Protein AF-A0A150UV27-F1 (afdb_monomer_lite)

Radius of gyration: 18.68 Å; chains: 1; bounding box: 41×45×50 Å

Foldseek 3Di:
DDDPPPLPDFQDDCPVVLVVLLVVLLVCLVVVNNVVSLVSLVVVLVVSLVRSVLVSNLSSLLSNLVSCVVSLNLVSSLVSLLVQLPDPSRDLVSNLSNLVSLVVCLVVNPDPVSSLSSLVSSLVSCPPPLSCLVSNLVSLLVVLVVCVVVVNLVVSLVSLVVDPLVPRPPDDPVVSVVSVVVSVVSCVVVVND

Secondary structure (DSSP, 8-state):
----------SS--HHHHHHHHHHHHHHHHTT-HHHHHHHHHHHHHHHHHTT-HHHHHHHHHHHHHHHHHTT-HHHHHHHHHHHHHSTT--HHHHHHHHHHHHHHTTS-SSHHHHHHHHHHHHHHHTT-GGGHHHHHHHHHHHHHHHHHTT-HHHHHHHHHT--GGG-SSS-HHHHHHHHHHHHHHHHHHT--

pLDDT: mean 89.1, std 10.4, range [34.5, 95.44]

Structure (mmCIF, N/CA/C/O backbone):
data_AF-A0A150UV27-F1
#
_entry.id   AF-A0A150UV27-F1
#
loop_
_atom_site.group_PDB
_atom_site.id
_atom_site.type_symbol
_atom_site.label_atom_id
_atom_site.label_alt_id
_atom_site.label_comp_id
_atom_site.label_asym_id
_atom_site.label_entity_id
_atom_site.label_seq_id
_atom_site.pdbx_PDB_ins_code
_atom_site.Cartn_x
_atom_site.Cartn_y
_atom_site.Cartn_z
_atom_site.occupancy
_atom_site.B_iso_or_equiv
_atom_site.auth_seq_id
_atom_site.auth_comp_id
_atom_site.auth_asym_id
_atom_site.auth_atom_id
_atom_site.pdbx_PDB_model_num
ATOM 1 N N . MET A 1 1 ? 5.224 22.626 2.108 1.00 34.50 1 MET A N 1
ATOM 2 C CA . MET A 1 1 ? 6.626 22.527 1.652 1.00 34.50 1 MET A CA 1
ATOM 3 C C . MET A 1 1 ? 6.628 21.757 0.347 1.00 34.50 1 MET A C 1
ATOM 5 O O . MET A 1 1 ? 5.853 20.821 0.214 1.00 34.50 1 MET A O 1
ATOM 9 N N . SER A 1 2 ? 7.372 22.272 -0.621 1.00 36.78 2 SER A N 1
ATOM 10 C CA . SER A 1 2 ? 7.217 22.085 -2.062 1.00 36.78 2 SER A CA 1
ATOM 11 C C . SER A 1 2 ? 7.060 20.634 -2.518 1.00 36.78 2 SER A C 1
ATOM 13 O O . SER A 1 2 ? 7.854 19.763 -2.174 1.00 36.78 2 SER A O 1
ATOM 15 N N . SER A 1 3 ? 6.026 20.411 -3.330 1.00 42.09 3 SER A N 1
ATOM 16 C CA . SER A 1 3 ? 5.843 19.237 -4.174 1.00 42.09 3 SER A CA 1
ATOM 17 C C . SER A 1 3 ? 7.014 19.142 -5.147 1.00 42.09 3 SER A C 1
ATOM 19 O O . SER A 1 3 ? 7.004 19.778 -6.203 1.00 42.09 3 SER A O 1
ATOM 21 N N . ASP A 1 4 ? 8.030 18.370 -4.781 1.00 43.12 4 ASP A N 1
ATOM 22 C CA . ASP A 1 4 ? 9.138 18.041 -5.671 1.00 43.12 4 ASP A CA 1
ATOM 23 C C . ASP A 1 4 ? 8.673 16.985 -6.685 1.00 43.12 4 ASP A C 1
ATOM 25 O O . ASP A 1 4 ? 9.004 15.803 -6.628 1.00 43.12 4 ASP A O 1
ATOM 29 N N . GLY A 1 5 ? 7.795 17.437 -7.583 1.00 44.44 5 GLY A N 1
ATOM 30 C CA . GLY A 1 5 ? 7.394 16.756 -8.806 1.00 44.44 5 GLY A CA 1
ATOM 31 C C . GLY A 1 5 ? 8.443 16.912 -9.904 1.00 44.44 5 GLY A C 1
ATOM 32 O O . GLY A 1 5 ? 8.081 16.951 -11.079 1.00 44.44 5 GLY A O 1
ATOM 33 N N . SER A 1 6 ? 9.727 17.031 -9.545 1.00 45.97 6 SER A N 1
ATOM 34 C CA . SER A 1 6 ? 10.800 16.838 -10.506 1.00 45.97 6 SER A CA 1
ATOM 35 C C . SER A 1 6 ? 10.717 15.388 -10.975 1.00 45.97 6 SER A C 1
ATOM 37 O O . SER A 1 6 ? 11.062 14.436 -10.276 1.00 45.97 6 SER A O 1
ATOM 39 N N . ILE A 1 7 ? 10.158 15.205 -12.171 1.00 52.97 7 ILE A N 1
ATOM 40 C CA . ILE A 1 7 ? 10.312 13.970 -12.927 1.00 52.97 7 ILE A CA 1
ATOM 41 C C . ILE A 1 7 ? 11.819 13.862 -13.152 1.00 52.97 7 ILE A C 1
ATOM 43 O O . ILE A 1 7 ? 12.361 14.515 -14.044 1.00 52.97 7 ILE A O 1
ATOM 47 N N . LEU A 1 8 ? 12.506 13.123 -12.276 1.00 55.44 8 LEU A N 1
ATOM 48 C CA . LEU A 1 8 ? 13.898 12.753 -12.474 1.00 55.44 8 LEU A CA 1
ATOM 49 C C . LEU A 1 8 ? 13.956 12.118 -13.859 1.00 55.44 8 LEU A C 1
ATOM 51 O O . LEU A 1 8 ? 13.290 11.114 -14.121 1.00 55.44 8 LEU A O 1
ATOM 55 N N . LYS A 1 9 ? 14.655 12.782 -14.780 1.00 58.88 9 LYS A N 1
ATOM 56 C CA . LYS A 1 9 ? 14.836 12.267 -16.129 1.00 58.88 9 LYS A CA 1
ATOM 57 C C . LYS A 1 9 ? 15.584 10.949 -15.970 1.00 58.88 9 LYS A C 1
ATOM 59 O O . LYS A 1 9 ? 16.671 10.954 -15.407 1.00 58.88 9 LYS A O 1
ATOM 64 N N . ALA A 1 10 ? 14.963 9.850 -16.392 1.00 66.44 10 ALA A N 1
ATOM 65 C CA . ALA A 1 10 ? 15.562 8.532 -16.262 1.00 66.44 10 ALA A CA 1
ATOM 66 C C . ALA A 1 10 ? 16.951 8.539 -16.912 1.00 66.44 10 ALA A C 1
ATOM 68 O O . ALA A 1 10 ? 17.101 9.003 -18.046 1.00 66.44 10 ALA A O 1
ATOM 69 N N . ASP A 1 11 ? 17.947 8.014 -16.201 1.00 71.00 11 ASP A N 1
ATOM 70 C CA . ASP A 1 11 ? 19.317 7.912 -16.717 1.00 71.00 11 ASP A CA 1
ATOM 71 C C . ASP A 1 11 ? 19.371 6.962 -17.920 1.00 71.00 11 ASP A C 1
ATOM 73 O O . ASP A 1 11 ? 20.198 7.100 -18.822 1.00 71.00 11 ASP A O 1
ATOM 77 N N . LYS A 1 12 ? 18.444 6.000 -17.945 1.00 80.56 12 LYS A N 1
ATOM 78 C CA . LYS A 1 12 ? 18.211 5.085 -19.052 1.00 80.56 12 LYS A CA 1
ATOM 79 C C . LYS A 1 12 ? 16.745 4.665 -19.070 1.00 80.56 12 LYS A C 1
ATOM 81 O O . LYS A 1 12 ? 16.195 4.289 -18.040 1.00 80.56 12 LYS A O 1
ATOM 86 N N . ASP A 1 13 ? 16.146 4.723 -20.253 1.00 85.75 13 ASP A N 1
ATOM 87 C CA . ASP A 1 13 ? 14.791 4.241 -20.513 1.00 85.75 13 ASP A CA 1
ATOM 88 C C . ASP A 1 13 ? 14.821 2.724 -20.741 1.00 85.75 13 ASP A C 1
ATOM 90 O O . ASP A 1 13 ? 15.515 2.252 -21.644 1.00 85.75 13 ASP A O 1
ATOM 94 N N . TYR A 1 14 ? 14.091 1.980 -19.907 1.00 88.06 14 TYR A N 1
ATOM 95 C CA . TYR A 1 14 ? 13.956 0.522 -19.994 1.00 88.06 14 TYR A CA 1
ATOM 96 C C . TYR A 1 14 ? 12.590 0.081 -20.538 1.00 88.06 14 TYR A C 1
ATOM 98 O O . TYR A 1 14 ? 12.227 -1.094 -20.435 1.00 88.06 14 TYR A O 1
ATOM 106 N N . THR A 1 15 ? 11.803 1.000 -21.107 1.00 89.56 15 THR A N 1
ATOM 107 C CA . THR A 1 15 ? 10.427 0.725 -21.545 1.00 89.56 15 THR A CA 1
ATOM 108 C C . THR A 1 15 ? 10.356 -0.477 -22.489 1.00 89.56 15 THR A C 1
ATOM 110 O O . THR A 1 15 ? 9.490 -1.331 -22.319 1.00 89.56 15 THR A O 1
ATOM 113 N N . LYS A 1 16 ? 11.300 -0.604 -23.432 1.00 90.00 16 LYS A N 1
ATOM 114 C CA . LYS A 1 16 ? 11.327 -1.708 -24.408 1.00 90.00 16 LYS A CA 1
ATOM 115 C C . LYS A 1 16 ? 11.620 -3.056 -23.755 1.00 90.00 16 LYS A C 1
ATOM 117 O O . LYS A 1 16 ? 10.996 -4.058 -24.094 1.00 90.00 16 LYS A O 1
ATOM 122 N N . GLU A 1 17 ? 12.567 -3.086 -22.825 1.00 90.50 17 GLU A N 1
ATOM 123 C CA . GLU A 1 17 ? 12.911 -4.282 -22.065 1.00 90.50 17 GLU A CA 1
ATOM 124 C C . GLU A 1 17 ? 11.737 -4.723 -21.188 1.00 90.50 17 GLU A C 1
ATOM 126 O O . GLU A 1 17 ? 11.435 -5.914 -21.129 1.00 90.50 17 GLU A O 1
ATOM 131 N N . VAL A 1 18 ? 11.033 -3.774 -20.562 1.00 91.00 18 VAL A N 1
ATOM 132 C CA . VAL A 1 18 ? 9.821 -4.058 -19.782 1.00 91.00 18 VAL A CA 1
ATOM 133 C C . VAL A 1 18 ? 8.687 -4.560 -20.675 1.00 91.00 18 VAL A C 1
ATOM 135 O O . VAL A 1 18 ? 8.046 -5.550 -20.329 1.00 91.00 18 VAL A O 1
ATOM 138 N N . ASP A 1 19 ? 8.460 -3.945 -21.836 1.00 90.25 19 ASP A N 1
ATOM 139 C CA . ASP A 1 19 ? 7.421 -4.368 -22.784 1.00 90.25 19 ASP A CA 1
ATOM 140 C C . ASP A 1 19 ? 7.632 -5.801 -23.288 1.00 90.25 19 ASP A C 1
ATOM 142 O O . ASP A 1 19 ? 6.661 -6.527 -23.493 1.00 90.25 19 ASP A O 1
ATOM 146 N N . ALA A 1 20 ? 8.886 -6.233 -23.438 1.00 90.94 20 ALA A N 1
ATOM 147 C CA . ALA A 1 20 ? 9.216 -7.611 -23.790 1.00 90.94 20 ALA A CA 1
ATOM 148 C C . ALA A 1 20 ? 9.146 -8.568 -22.585 1.00 90.94 20 ALA A C 1
ATOM 150 O O . ALA A 1 20 ? 8.695 -9.708 -22.718 1.00 90.94 20 ALA A O 1
ATOM 151 N N . ALA A 1 21 ? 9.592 -8.125 -21.405 1.00 90.31 21 ALA A N 1
ATOM 152 C CA . ALA A 1 21 ? 9.676 -8.967 -20.215 1.00 90.31 21 ALA A CA 1
ATOM 153 C C . ALA A 1 21 ? 8.310 -9.253 -19.580 1.00 90.31 21 ALA A C 1
ATOM 155 O O . ALA A 1 21 ? 8.105 -10.356 -19.077 1.00 90.31 21 ALA A O 1
ATOM 156 N N . LEU A 1 22 ? 7.372 -8.300 -19.606 1.00 91.94 22 LEU A N 1
ATOM 157 C CA . LEU A 1 22 ? 6.065 -8.458 -18.961 1.00 91.94 22 LEU A CA 1
ATOM 158 C C . LEU A 1 22 ? 5.245 -9.623 -19.548 1.00 91.94 22 LEU A C 1
ATOM 160 O O . LEU A 1 22 ? 4.848 -10.494 -18.773 1.00 91.94 22 LEU A O 1
ATOM 164 N N . PRO A 1 23 ? 5.024 -9.728 -20.876 1.00 91.75 23 PRO A N 1
ATOM 165 C CA . PRO A 1 23 ? 4.297 -10.862 -21.446 1.00 91.75 23 PRO A CA 1
ATOM 166 C C . PRO A 1 23 ? 5.002 -12.198 -21.195 1.00 91.75 23 PRO A C 1
ATOM 168 O O . PRO A 1 23 ? 4.343 -13.197 -20.908 1.00 91.75 23 PRO A O 1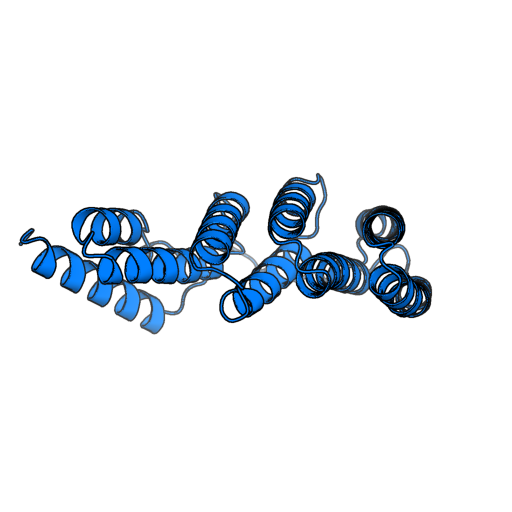
ATOM 171 N N . ALA A 1 24 ? 6.338 -12.217 -21.258 1.00 90.00 24 ALA A N 1
ATOM 172 C CA . ALA A 1 24 ? 7.125 -13.414 -20.980 1.00 90.00 24 ALA A CA 1
ATOM 173 C C . ALA A 1 24 ? 6.952 -13.876 -19.523 1.00 90.00 24 ALA A C 1
ATOM 175 O O . ALA A 1 24 ? 6.704 -15.055 -19.278 1.00 90.00 24 ALA A O 1
ATOM 176 N N . ALA A 1 25 ? 7.008 -12.948 -18.565 1.00 90.31 25 ALA A N 1
ATOM 177 C CA . ALA A 1 25 ? 6.795 -13.237 -17.151 1.00 90.31 25 ALA A CA 1
ATOM 178 C C . ALA A 1 25 ? 5.364 -13.721 -16.873 1.00 90.31 25 ALA A C 1
ATOM 180 O O . ALA A 1 25 ? 5.190 -14.708 -16.161 1.00 90.31 25 ALA A O 1
ATOM 181 N N . HIS A 1 26 ? 4.348 -13.101 -17.483 1.00 89.12 26 HIS A N 1
ATOM 182 C CA . HIS A 1 26 ? 2.966 -13.577 -17.379 1.00 89.12 26 HIS A CA 1
ATOM 183 C C . HIS A 1 26 ? 2.807 -14.992 -17.947 1.00 89.12 26 HIS A C 1
ATOM 185 O O . HIS A 1 26 ? 2.231 -15.851 -17.286 1.00 89.12 26 HIS A O 1
ATOM 191 N N . SER A 1 27 ? 3.383 -15.275 -19.119 1.00 90.00 27 SER A N 1
ATOM 192 C CA . SER A 1 27 ? 3.347 -16.620 -19.704 1.00 90.00 27 SER A CA 1
ATOM 193 C C . SER A 1 27 ? 4.041 -17.660 -18.818 1.00 90.00 27 SER A C 1
ATOM 195 O O . SER A 1 27 ? 3.557 -18.787 -18.701 1.00 90.00 27 SER A O 1
ATOM 197 N N . LEU A 1 28 ? 5.165 -17.306 -18.188 1.00 89.62 28 LEU A N 1
ATOM 198 C CA . LEU A 1 28 ? 5.871 -18.184 -17.253 1.00 89.62 28 LEU A CA 1
ATOM 199 C C . LEU A 1 28 ? 5.045 -18.437 -15.988 1.00 89.62 28 LEU A C 1
ATOM 201 O O . LEU A 1 28 ? 4.927 -19.588 -15.563 1.00 89.62 28 LEU A O 1
ATOM 205 N N . ALA A 1 29 ? 4.426 -17.397 -15.430 1.00 88.81 29 ALA A N 1
ATOM 206 C CA . ALA A 1 29 ? 3.533 -17.520 -14.285 1.00 88.81 29 ALA A CA 1
ATOM 207 C C . ALA A 1 29 ? 2.339 -18.435 -14.597 1.00 88.81 29 ALA A C 1
ATOM 209 O O . ALA A 1 29 ? 2.069 -19.363 -13.838 1.00 88.81 29 ALA A O 1
ATOM 210 N N . SER A 1 30 ? 1.699 -18.272 -15.762 1.00 86.88 30 SER A N 1
ATOM 211 C CA . SER A 1 30 ? 0.608 -19.153 -16.207 1.00 86.88 30 SER A CA 1
ATOM 212 C C . SER A 1 30 ? 1.046 -20.608 -16.413 1.00 86.88 30 SER A C 1
ATOM 214 O O . SER A 1 30 ? 0.230 -21.514 -16.290 1.00 86.88 30 SER A O 1
ATOM 216 N N . SER A 1 31 ? 2.332 -20.856 -16.685 1.00 88.06 31 SER A N 1
ATOM 217 C CA . SER A 1 31 ? 2.905 -22.210 -16.768 1.00 88.06 31 SER A CA 1
ATOM 218 C C . SER A 1 31 ? 3.263 -22.829 -15.404 1.00 88.06 31 SER A C 1
ATOM 220 O O . SER A 1 31 ? 3.900 -23.880 -15.355 1.00 88.06 31 SER A O 1
ATOM 222 N N . GLY A 1 32 ? 2.894 -22.177 -14.294 1.00 85.38 32 GLY A N 1
ATOM 223 C CA . GLY A 1 32 ? 3.196 -22.618 -12.928 1.00 85.38 32 GLY A CA 1
ATOM 224 C C . GLY A 1 32 ? 4.607 -22.264 -12.447 1.00 85.38 32 GLY A C 1
ATOM 225 O O . GLY A 1 32 ? 5.027 -22.711 -11.384 1.00 85.38 32 GLY A O 1
ATOM 226 N N . GLN A 1 33 ? 5.359 -21.458 -13.205 1.00 88.75 33 GLN A N 1
ATOM 227 C CA . GLN A 1 33 ? 6.725 -21.038 -12.868 1.00 88.75 33 GLN A CA 1
ATOM 228 C C . GLN A 1 33 ? 6.754 -19.628 -12.258 1.00 88.75 33 GLN A C 1
ATOM 230 O O . GLN A 1 33 ? 7.583 -18.798 -12.636 1.00 88.75 33 GLN A O 1
ATOM 235 N N . THR A 1 34 ? 5.862 -19.358 -11.298 1.00 89.56 34 THR A N 1
ATOM 236 C CA . THR A 1 34 ? 5.697 -18.044 -10.651 1.00 89.56 34 THR A CA 1
ATOM 237 C C . THR A 1 34 ? 7.014 -17.501 -10.105 1.00 89.56 34 THR A C 1
ATOM 239 O O . THR A 1 34 ? 7.389 -16.380 -10.431 1.00 89.56 34 THR A O 1
ATOM 242 N N . GLN A 1 35 ? 7.785 -18.311 -9.370 1.00 89.75 35 GLN A N 1
ATOM 243 C CA . GLN A 1 35 ? 9.056 -17.862 -8.791 1.00 89.75 35 GLN A CA 1
ATOM 244 C C . GLN A 1 35 ? 10.054 -17.384 -9.855 1.00 89.75 35 GLN A C 1
ATOM 246 O O . GLN A 1 35 ? 10.666 -16.332 -9.704 1.00 89.75 35 GLN A O 1
ATOM 251 N N . ARG A 1 36 ? 10.174 -18.110 -10.974 1.00 90.69 36 ARG A N 1
ATOM 252 C CA . ARG A 1 36 ? 11.080 -17.723 -12.068 1.00 90.69 36 ARG A CA 1
ATOM 253 C C . ARG A 1 36 ? 10.630 -16.432 -12.747 1.00 90.69 36 ARG A C 1
ATOM 255 O O . ARG A 1 36 ? 11.473 -15.606 -13.091 1.00 90.69 36 ARG A O 1
ATOM 262 N N . ALA A 1 37 ? 9.319 -16.253 -12.922 1.00 92.25 37 ALA A N 1
ATOM 263 C CA . ALA A 1 37 ? 8.760 -15.009 -13.441 1.00 92.25 37 ALA A CA 1
ATOM 264 C C . ALA A 1 37 ? 9.094 -13.828 -12.514 1.00 92.25 37 ALA A C 1
ATOM 266 O O . ALA A 1 37 ? 9.542 -12.781 -12.982 1.00 92.25 37 ALA A O 1
ATOM 267 N N . LEU A 1 38 ? 8.951 -14.015 -11.198 1.00 92.75 38 LEU A N 1
ATOM 268 C CA . LEU A 1 38 ? 9.295 -13.002 -10.203 1.00 92.75 38 LEU A CA 1
ATOM 269 C C . LEU A 1 38 ? 10.787 -12.671 -10.204 1.00 92.75 38 LEU A C 1
ATOM 271 O O . LEU A 1 38 ? 11.134 -11.495 -10.240 1.00 92.75 38 LEU A O 1
ATOM 275 N N . ASP A 1 39 ? 11.668 -13.670 -10.230 1.00 92.50 39 ASP A N 1
ATOM 276 C CA . ASP A 1 39 ? 13.119 -13.454 -10.240 1.00 92.50 39 ASP A CA 1
ATOM 277 C C . ASP A 1 39 ? 13.557 -12.629 -11.463 1.00 92.50 39 ASP A C 1
ATOM 279 O O . ASP A 1 39 ? 14.363 -11.699 -11.342 1.00 92.50 39 ASP A O 1
ATOM 283 N N . GLN A 1 40 ? 12.975 -12.909 -12.637 1.00 92.38 40 GLN A N 1
ATOM 284 C CA . GLN A 1 40 ? 13.225 -12.145 -13.860 1.00 92.38 40 GLN A CA 1
ATOM 285 C C . GLN A 1 40 ? 12.770 -10.684 -13.720 1.00 92.38 40 GLN A C 1
ATOM 287 O O . GLN A 1 40 ? 13.522 -9.764 -14.058 1.00 92.38 40 GLN A O 1
ATOM 292 N N . LEU A 1 41 ? 11.560 -10.453 -13.198 1.00 93.31 41 LEU A N 1
ATOM 293 C CA . LEU A 1 41 ? 11.032 -9.101 -13.008 1.00 93.31 41 LEU A CA 1
ATOM 294 C C . LEU A 1 41 ? 11.781 -8.333 -11.913 1.00 93.31 41 LEU A C 1
ATOM 296 O O . LEU A 1 41 ? 12.034 -7.144 -12.080 1.00 93.31 41 LEU A O 1
ATOM 300 N N . LEU A 1 42 ? 12.196 -8.990 -10.828 1.00 93.50 42 LEU A N 1
ATOM 301 C CA . LEU A 1 42 ? 12.970 -8.389 -9.737 1.00 93.50 42 LEU A CA 1
ATOM 302 C C . LEU A 1 42 ? 14.381 -7.986 -10.181 1.00 93.50 42 LEU A C 1
ATOM 304 O O . LEU A 1 42 ? 14.908 -6.965 -9.724 1.00 93.50 42 LEU A O 1
ATOM 308 N N . ALA A 1 43 ? 14.998 -8.766 -11.072 1.00 93.38 43 ALA A N 1
ATOM 309 C CA . ALA A 1 43 ? 16.283 -8.420 -11.665 1.00 93.38 43 ALA A CA 1
ATOM 310 C C . ALA A 1 43 ? 16.175 -7.159 -12.532 1.00 93.38 43 ALA A C 1
ATOM 312 O O . ALA A 1 43 ? 17.023 -6.268 -12.424 1.00 93.38 43 ALA A O 1
ATOM 313 N N . LEU A 1 44 ? 15.117 -7.058 -13.345 1.00 93.12 44 LEU A N 1
ATOM 314 C CA . LEU A 1 44 ? 14.863 -5.881 -14.172 1.00 93.12 44 LEU A CA 1
ATOM 315 C C . LEU A 1 44 ? 14.466 -4.671 -13.313 1.00 93.12 44 LEU A C 1
ATOM 317 O O . LEU A 1 44 ? 15.023 -3.595 -13.499 1.00 93.12 44 LEU A O 1
ATOM 321 N N . GLU A 1 45 ? 13.624 -4.861 -12.293 1.00 93.69 45 GLU A N 1
ATOM 322 C CA . GLU A 1 45 ? 13.222 -3.821 -11.330 1.00 93.69 45 GLU A CA 1
ATOM 323 C C . GLU A 1 45 ? 14.434 -3.177 -10.661 1.00 93.69 45 GLU A C 1
ATOM 325 O O . GLU A 1 45 ? 14.488 -1.960 -10.497 1.00 93.69 45 GLU A O 1
ATOM 330 N N . LYS A 1 46 ? 15.449 -3.972 -10.307 1.00 92.56 46 LYS A N 1
ATOM 331 C CA . LYS A 1 46 ? 16.694 -3.442 -9.745 1.00 92.56 46 LYS A CA 1
ATOM 332 C C . LYS A 1 46 ? 17.392 -2.484 -10.717 1.00 92.56 46 LYS A C 1
ATOM 334 O O . LYS A 1 46 ? 17.888 -1.453 -10.267 1.00 92.56 46 LYS A O 1
ATOM 339 N N . GLN A 1 47 ? 17.432 -2.809 -12.009 1.00 91.31 47 GLN A N 1
ATOM 340 C CA . GLN A 1 47 ? 18.073 -1.976 -13.033 1.00 91.31 47 GLN A CA 1
ATOM 341 C C . GLN A 1 47 ? 17.281 -0.691 -13.287 1.00 91.31 47 GLN A C 1
ATOM 343 O O . GLN A 1 47 ? 17.864 0.392 -13.305 1.00 91.31 47 GLN A O 1
ATOM 348 N N . THR A 1 48 ? 15.954 -0.791 -13.413 1.00 90.62 48 THR A N 1
ATOM 349 C CA . THR A 1 48 ? 15.088 0.373 -13.652 1.00 90.62 48 THR A CA 1
ATOM 350 C C . THR A 1 48 ? 15.068 1.314 -12.453 1.00 90.62 48 THR A C 1
ATOM 352 O O . THR A 1 48 ? 15.109 2.531 -12.629 1.00 90.62 48 THR A O 1
ATOM 355 N N . ARG A 1 49 ? 15.098 0.768 -11.227 1.00 90.75 49 ARG A N 1
ATOM 356 C CA . ARG A 1 49 ? 15.213 1.556 -9.994 1.00 90.75 49 ARG A CA 1
ATOM 357 C C . ARG A 1 49 ? 16.539 2.305 -9.931 1.00 90.75 49 ARG A C 1
ATOM 359 O O . ARG A 1 49 ? 16.551 3.483 -9.597 1.00 90.75 49 ARG A O 1
ATOM 366 N N . GLN A 1 50 ? 17.649 1.639 -10.253 1.00 89.50 50 GLN A N 1
ATOM 367 C CA . GLN A 1 50 ? 18.974 2.271 -10.272 1.00 89.50 50 GLN A CA 1
ATOM 368 C C . GLN A 1 50 ? 19.082 3.381 -11.322 1.00 89.50 50 GLN A C 1
ATOM 370 O O . GLN A 1 50 ? 19.794 4.348 -11.090 1.00 89.50 50 GLN A O 1
ATOM 375 N N . ALA A 1 51 ? 18.351 3.268 -12.432 1.00 89.50 51 ALA A N 1
ATOM 376 C CA . ALA A 1 51 ? 18.278 4.293 -13.471 1.00 89.50 51 ALA A CA 1
ATOM 377 C C . ALA A 1 51 ? 17.220 5.382 -13.209 1.00 89.50 51 ALA A C 1
ATOM 379 O O . ALA A 1 51 ? 16.969 6.212 -14.083 1.00 89.50 51 ALA A O 1
ATOM 380 N N . SER A 1 52 ? 16.566 5.366 -12.041 1.00 87.44 52 SER A N 1
ATOM 381 C CA . SER A 1 52 ? 15.458 6.268 -11.692 1.00 87.44 52 SER A CA 1
ATOM 382 C C . SER A 1 52 ? 14.308 6.282 -12.716 1.00 87.44 52 SER A C 1
ATOM 384 O O . SER A 1 52 ? 13.565 7.259 -12.811 1.00 87.44 52 SER A O 1
ATOM 386 N N . ASP A 1 53 ? 14.119 5.190 -13.466 1.00 89.50 53 ASP A N 1
ATOM 387 C CA . ASP A 1 53 ? 13.032 5.048 -14.436 1.00 89.50 53 ASP A CA 1
ATOM 388 C C . ASP A 1 53 ? 11.732 4.706 -13.706 1.00 89.50 53 ASP A C 1
ATOM 390 O O . ASP A 1 53 ? 11.397 3.543 -13.444 1.00 89.50 53 ASP A O 1
ATOM 394 N N . LEU A 1 54 ? 10.992 5.753 -13.347 1.00 88.81 54 LEU A N 1
ATOM 395 C CA . LEU A 1 54 ? 9.739 5.623 -12.621 1.00 88.81 54 LEU A CA 1
ATOM 396 C C . LEU A 1 54 ? 8.676 4.847 -13.404 1.00 88.81 54 LEU A C 1
ATOM 398 O O . LEU A 1 54 ? 7.919 4.085 -12.794 1.00 88.81 54 LEU A O 1
ATOM 402 N N . ALA A 1 55 ? 8.579 5.057 -14.717 1.00 90.12 55 ALA A N 1
ATOM 403 C CA . ALA A 1 55 ? 7.535 4.451 -15.532 1.00 90.12 55 ALA A CA 1
ATOM 404 C C . ALA A 1 55 ? 7.717 2.931 -15.569 1.00 90.12 55 ALA A C 1
ATOM 406 O O . ALA A 1 55 ? 6.798 2.191 -15.205 1.00 90.12 55 ALA A O 1
ATOM 407 N N . SER A 1 56 ? 8.928 2.483 -15.896 1.00 92.94 56 SER A N 1
ATOM 408 C CA . SER A 1 56 ? 9.276 1.064 -15.946 1.00 92.94 56 SER A CA 1
ATOM 409 C C . SER A 1 56 ? 9.224 0.413 -14.566 1.00 92.94 56 SER A C 1
ATOM 411 O O . SER A 1 56 ? 8.586 -0.626 -14.402 1.00 92.94 56 SER A O 1
ATOM 413 N N . THR A 1 57 ? 9.787 1.060 -13.539 1.00 93.06 57 THR A N 1
ATOM 414 C CA . THR A 1 57 ? 9.781 0.532 -12.161 1.00 93.06 57 THR A CA 1
ATOM 415 C C . THR A 1 57 ? 8.358 0.355 -11.631 1.00 93.06 57 THR A C 1
ATOM 417 O O . THR A 1 57 ? 8.037 -0.680 -11.051 1.00 93.06 57 THR A O 1
ATOM 420 N N . SER A 1 58 ? 7.471 1.326 -11.881 1.00 93.31 58 SER A N 1
ATOM 421 C CA . SER A 1 58 ? 6.063 1.220 -11.477 1.00 93.31 58 SER A CA 1
ATOM 422 C C . SER A 1 58 ? 5.374 0.031 -12.146 1.00 93.31 58 SER A C 1
ATOM 424 O O . SER A 1 58 ? 4.656 -0.709 -11.483 1.00 93.31 58 SER A O 1
ATOM 426 N N . ARG A 1 59 ? 5.593 -0.166 -13.453 1.00 94.25 59 ARG A N 1
ATOM 427 C CA . ARG A 1 59 ? 4.983 -1.268 -14.210 1.00 94.25 59 ARG A CA 1
ATOM 428 C C . ARG A 1 59 ? 5.483 -2.630 -13.741 1.00 94.25 59 ARG A C 1
ATOM 430 O O . ARG A 1 59 ? 4.676 -3.537 -13.586 1.00 94.25 59 ARG A O 1
ATOM 437 N N . LEU A 1 60 ? 6.783 -2.759 -13.481 1.00 94.44 60 LEU A N 1
ATOM 438 C CA . LEU A 1 60 ? 7.383 -4.004 -12.997 1.00 94.44 60 LEU A CA 1
ATOM 439 C C . LEU A 1 60 ? 6.865 -4.385 -11.613 1.00 94.44 60 LEU A C 1
ATOM 441 O O . LEU A 1 60 ? 6.481 -5.529 -11.401 1.00 94.44 60 LEU A O 1
ATOM 445 N N . ILE A 1 61 ? 6.803 -3.425 -10.689 1.00 94.38 61 ILE A N 1
ATOM 446 C CA . ILE A 1 61 ? 6.288 -3.667 -9.339 1.00 94.38 61 ILE A CA 1
ATOM 447 C C . ILE A 1 61 ? 4.810 -4.058 -9.378 1.00 94.38 61 ILE A C 1
ATOM 449 O O . ILE A 1 61 ? 4.419 -5.009 -8.707 1.00 94.38 61 ILE A O 1
ATOM 453 N N . VAL A 1 62 ? 4.002 -3.360 -10.186 1.00 95.06 62 VAL A N 1
ATOM 454 C CA . VAL A 1 62 ? 2.590 -3.710 -10.390 1.00 95.06 62 VAL A CA 1
ATOM 455 C C . VAL A 1 62 ? 2.465 -5.119 -10.971 1.00 95.06 62 VAL A C 1
ATOM 457 O O . VAL A 1 62 ? 1.684 -5.912 -10.464 1.00 95.06 62 VAL A O 1
ATOM 460 N N . ALA A 1 63 ? 3.270 -5.477 -11.969 1.00 94.81 63 ALA A N 1
ATOM 461 C CA . ALA A 1 63 ? 3.234 -6.814 -12.550 1.00 94.81 63 ALA A CA 1
ATOM 462 C C . ALA A 1 63 ? 3.638 -7.914 -11.560 1.00 94.81 63 ALA A C 1
ATOM 464 O O . ALA A 1 63 ? 2.999 -8.959 -11.534 1.00 94.81 63 ALA A O 1
ATOM 465 N N . ILE A 1 64 ? 4.648 -7.673 -10.716 1.00 94.81 64 ILE A N 1
ATOM 466 C CA . ILE A 1 64 ? 5.063 -8.606 -9.658 1.00 94.81 64 ILE A CA 1
ATOM 467 C C . ILE A 1 64 ? 3.887 -8.917 -8.724 1.00 94.81 64 ILE A C 1
ATOM 469 O O . ILE A 1 64 ? 3.584 -10.088 -8.495 1.00 94.81 64 ILE A O 1
ATOM 473 N N . VAL A 1 65 ? 3.197 -7.888 -8.218 1.00 94.81 65 VAL A N 1
ATOM 474 C CA . VAL A 1 65 ? 2.061 -8.095 -7.305 1.00 94.81 65 VAL A CA 1
ATOM 475 C C . VAL A 1 65 ? 0.857 -8.719 -8.015 1.00 94.81 65 VAL A C 1
ATOM 477 O O . VAL A 1 65 ? 0.212 -9.598 -7.449 1.00 94.81 65 VAL A O 1
ATOM 480 N N . THR A 1 66 ? 0.588 -8.344 -9.269 1.00 93.81 66 THR A N 1
ATOM 481 C CA . THR A 1 66 ? -0.485 -8.950 -10.072 1.00 93.81 66 THR A CA 1
ATOM 482 C C . THR A 1 66 ? -0.225 -10.434 -10.321 1.00 93.81 66 THR A C 1
ATOM 484 O O . THR A 1 66 ? -1.122 -11.241 -10.125 1.00 93.81 66 THR A O 1
ATOM 487 N N . ILE A 1 67 ? 1.008 -10.823 -10.662 1.00 93.50 67 ILE A N 1
ATOM 488 C CA . ILE A 1 67 ? 1.377 -12.231 -10.868 1.00 93.50 67 ILE A CA 1
ATOM 489 C C . ILE A 1 67 ? 1.166 -13.057 -9.592 1.00 93.50 67 ILE A C 1
ATOM 491 O O . ILE A 1 67 ? 0.633 -14.160 -9.679 1.00 93.50 67 ILE A O 1
ATOM 495 N N . CYS A 1 68 ? 1.532 -12.530 -8.416 1.00 92.06 68 CYS A N 1
ATOM 496 C CA . CYS A 1 68 ? 1.308 -13.228 -7.141 1.00 92.06 68 CYS A CA 1
ATOM 497 C C . CYS A 1 68 ? -0.190 -13.418 -6.851 1.00 92.06 68 CYS A C 1
ATOM 499 O O . CYS A 1 68 ? -0.617 -14.476 -6.384 1.00 92.06 68 CYS A O 1
ATOM 501 N N . LYS A 1 69 ? -1.000 -12.395 -7.159 1.00 92.00 69 LYS A N 1
ATOM 502 C CA . LYS A 1 69 ? -2.459 -12.453 -7.029 1.00 92.00 69 LYS A CA 1
ATOM 503 C C . LYS A 1 69 ? -3.065 -13.471 -7.995 1.00 92.00 69 LYS A C 1
ATOM 505 O O . LYS A 1 69 ? -3.881 -14.287 -7.575 1.00 92.00 69 LYS A O 1
ATOM 510 N N . ASP A 1 70 ? -2.648 -13.455 -9.258 1.00 90.38 70 ASP A N 1
ATOM 511 C CA . ASP A 1 70 ? -3.158 -14.345 -10.307 1.00 90.38 70 ASP A CA 1
ATOM 512 C C . ASP A 1 70 ? -2.757 -15.808 -10.077 1.00 90.38 70 ASP A C 1
ATOM 514 O O . ASP A 1 70 ? -3.511 -16.715 -10.426 1.00 90.38 70 ASP A O 1
ATOM 518 N N . SER A 1 71 ? -1.608 -16.060 -9.439 1.00 89.06 71 SER A N 1
ATOM 519 C CA . SER A 1 71 ? -1.229 -17.406 -8.999 1.00 89.06 71 SER A CA 1
ATOM 520 C C . SER A 1 71 ? -1.995 -17.886 -7.761 1.00 89.06 71 SER A C 1
ATOM 522 O O . SER A 1 71 ? -1.831 -19.035 -7.361 1.00 89.06 71 SER A O 1
ATOM 524 N N . GLY A 1 72 ? -2.810 -17.026 -7.139 1.00 87.31 72 GLY A N 1
ATOM 525 C CA . GLY A 1 72 ? -3.557 -17.330 -5.918 1.00 87.31 72 GLY A CA 1
ATOM 526 C C . GLY A 1 72 ? -2.695 -17.396 -4.652 1.00 87.31 72 GLY A C 1
ATOM 527 O O . GLY A 1 72 ? -3.185 -17.832 -3.611 1.00 87.31 72 GLY A O 1
ATOM 528 N N . ASP A 1 73 ? -1.436 -16.955 -4.715 1.00 89.19 73 ASP A N 1
ATOM 529 C CA . ASP A 1 73 ? -0.484 -17.033 -3.603 1.00 89.19 73 ASP A CA 1
ATOM 530 C C . ASP A 1 73 ? -0.416 -15.688 -2.861 1.00 89.19 73 ASP A C 1
ATOM 532 O O . ASP A 1 73 ? 0.434 -14.825 -3.096 1.00 89.19 73 ASP A O 1
ATOM 536 N N . TRP A 1 74 ? -1.387 -15.494 -1.970 1.00 93.12 74 TRP A N 1
ATOM 537 C CA . TRP A 1 74 ? -1.523 -14.298 -1.134 1.00 93.12 74 TRP A CA 1
ATOM 538 C C . TRP A 1 74 ? -0.398 -14.123 -0.099 1.00 93.12 74 TRP A C 1
ATOM 540 O O . TRP A 1 74 ? 0.040 -12.988 0.107 1.00 93.12 74 TRP A O 1
ATOM 550 N N . PRO A 1 75 ? 0.120 -15.192 0.538 1.00 93.38 75 PRO A N 1
ATOM 551 C CA . PRO A 1 75 ? 1.335 -15.095 1.341 1.00 93.38 75 PRO A CA 1
ATOM 552 C C . PRO A 1 75 ? 2.525 -14.547 0.546 1.00 93.38 75 PRO A C 1
ATOM 554 O O . PRO A 1 75 ? 3.183 -13.611 1.008 1.00 93.38 75 PRO A O 1
ATOM 557 N N . LEU A 1 76 ? 2.753 -15.057 -0.670 1.00 93.38 76 LEU A N 1
ATOM 558 C CA . LEU A 1 76 ? 3.822 -14.570 -1.543 1.00 93.38 76 LEU A CA 1
ATOM 559 C C . LEU A 1 76 ? 3.608 -13.105 -1.939 1.00 93.38 76 LEU A C 1
ATOM 561 O O . LEU A 1 76 ? 4.550 -12.314 -1.900 1.00 93.38 76 LEU A O 1
ATOM 565 N N . LEU A 1 77 ? 2.369 -12.709 -2.251 1.00 94.38 77 LEU A N 1
ATOM 566 C CA . LEU A 1 77 ? 2.014 -11.308 -2.496 1.00 94.38 77 LEU A CA 1
ATOM 567 C C . LEU A 1 77 ? 2.439 -10.410 -1.323 1.00 94.38 77 LEU A C 1
ATOM 569 O O . LEU A 1 77 ? 3.097 -9.389 -1.532 1.00 94.38 77 LEU A O 1
ATOM 573 N N . ASN A 1 78 ? 2.092 -10.796 -0.093 1.00 94.69 78 ASN A N 1
ATOM 574 C CA . ASN A 1 78 ? 2.407 -10.022 1.107 1.00 94.69 78 ASN A CA 1
ATOM 575 C C . ASN A 1 78 ? 3.923 -9.912 1.331 1.00 94.69 78 ASN A C 1
ATOM 577 O O . ASN A 1 78 ? 4.428 -8.829 1.647 1.00 94.69 78 ASN A O 1
ATOM 581 N N . GLU A 1 79 ? 4.665 -10.997 1.099 1.00 94.94 79 GLU A N 1
ATOM 582 C CA . GLU A 1 79 ? 6.127 -10.996 1.164 1.00 94.94 79 GLU A CA 1
ATOM 583 C C . GLU A 1 79 ? 6.741 -10.032 0.138 1.00 94.94 79 GLU A C 1
ATOM 585 O O . GLU A 1 79 ? 7.569 -9.189 0.499 1.00 94.94 79 G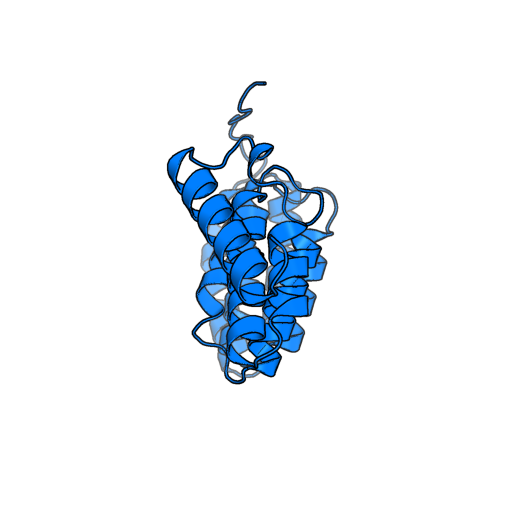LU A O 1
ATOM 590 N N . GLN A 1 80 ? 6.302 -10.094 -1.125 1.00 94.12 80 GLN A N 1
ATOM 591 C CA . GLN A 1 80 ? 6.818 -9.220 -2.183 1.00 94.12 80 GLN A CA 1
ATOM 592 C C . GLN A 1 80 ? 6.506 -7.745 -1.909 1.00 94.12 80 GLN A C 1
ATOM 594 O O . GLN A 1 80 ? 7.382 -6.890 -2.064 1.00 94.12 80 GLN A O 1
ATOM 599 N N . VAL A 1 81 ? 5.295 -7.432 -1.438 1.00 95.19 81 VAL A N 1
ATOM 600 C CA . VAL A 1 81 ? 4.901 -6.068 -1.048 1.00 95.19 81 VAL A CA 1
ATOM 601 C C . VAL A 1 81 ? 5.792 -5.547 0.079 1.00 95.19 81 VAL A C 1
ATOM 603 O O . VAL A 1 81 ? 6.319 -4.431 -0.007 1.00 95.19 81 VAL A O 1
ATOM 606 N N . LEU A 1 82 ? 6.025 -6.357 1.115 1.00 94.81 82 LEU A N 1
ATOM 607 C CA . LEU A 1 82 ? 6.893 -5.991 2.231 1.00 94.81 82 LEU A CA 1
ATOM 608 C C . LEU A 1 82 ? 8.332 -5.751 1.759 1.00 94.81 82 LEU A C 1
ATOM 610 O O . LEU A 1 82 ? 8.921 -4.716 2.087 1.00 94.81 82 LEU A O 1
ATOM 614 N N . LEU A 1 83 ? 8.874 -6.664 0.953 1.00 93.69 83 LEU A N 1
ATOM 615 C CA . LEU A 1 83 ? 10.235 -6.608 0.432 1.00 93.69 83 LEU A CA 1
ATOM 616 C C . LEU A 1 83 ? 10.446 -5.366 -0.442 1.00 93.69 83 LEU A C 1
ATOM 618 O O . LEU A 1 83 ? 11.363 -4.581 -0.184 1.00 93.69 83 LEU A O 1
ATOM 622 N N . LEU A 1 84 ? 9.576 -5.131 -1.428 1.00 93.00 84 LEU A N 1
ATOM 623 C CA . LEU A 1 84 ? 9.659 -3.982 -2.337 1.00 93.00 84 LEU A CA 1
ATOM 624 C C . LEU A 1 84 ? 9.503 -2.649 -1.598 1.00 93.00 84 LEU A C 1
ATOM 626 O O . LEU A 1 84 ? 10.159 -1.670 -1.959 1.00 93.00 84 LEU A O 1
ATOM 630 N N . SER A 1 85 ? 8.699 -2.616 -0.531 1.00 91.31 85 SER A N 1
ATOM 631 C CA . SER A 1 85 ? 8.491 -1.415 0.284 1.00 91.31 85 SER A CA 1
ATOM 632 C C . SER A 1 85 ? 9.677 -1.043 1.184 1.00 91.31 85 SER A C 1
ATOM 634 O O . SER A 1 85 ? 9.777 0.122 1.585 1.00 91.31 85 SER A O 1
ATOM 636 N N . LYS A 1 86 ? 10.536 -2.020 1.515 1.00 90.50 86 LYS A N 1
ATOM 637 C CA . LYS A 1 86 ? 11.735 -1.873 2.358 1.00 90.50 86 LYS A CA 1
ATOM 638 C C . LYS A 1 86 ? 13.024 -1.701 1.547 1.0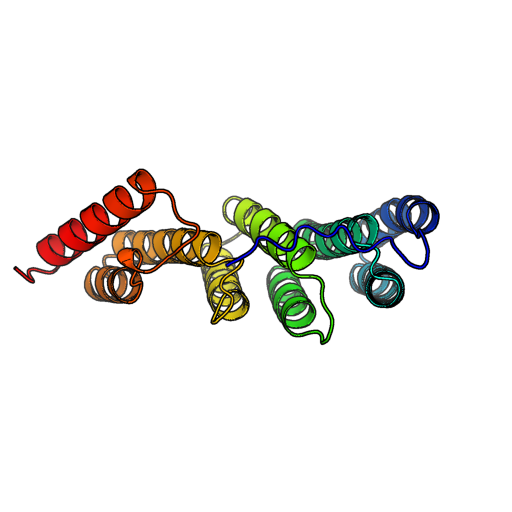0 90.50 86 LYS A C 1
ATOM 640 O O . LYS A 1 86 ? 14.057 -1.367 2.126 1.00 90.50 86 LYS A O 1
ATOM 645 N N . LYS A 1 87 ? 13.001 -1.918 0.224 1.00 89.62 87 LYS A N 1
ATOM 646 C CA . LYS A 1 87 ? 14.198 -1.762 -0.619 1.00 89.62 87 LYS A CA 1
ATOM 647 C C . LYS A 1 87 ? 14.722 -0.324 -0.581 1.00 89.62 87 LYS A C 1
ATOM 649 O O . LYS A 1 87 ? 14.000 0.635 -0.856 1.00 89.62 87 LYS A O 1
ATOM 654 N N . HIS A 1 88 ? 16.019 -0.188 -0.305 1.00 83.94 88 HIS A N 1
ATOM 655 C CA . HIS A 1 88 ? 16.698 1.103 -0.328 1.00 83.94 88 HIS A CA 1
ATOM 656 C C . HIS A 1 88 ? 16.692 1.698 -1.746 1.00 83.94 88 HIS A C 1
ATOM 658 O O . HIS A 1 88 ? 17.003 1.011 -2.723 1.00 83.94 88 HIS A O 1
ATOM 664 N N . GLY A 1 89 ? 16.332 2.979 -1.848 1.00 83.50 89 GLY A N 1
ATOM 665 C CA . GLY A 1 89 ? 16.260 3.707 -3.117 1.00 83.50 89 GLY A CA 1
ATOM 666 C C . GLY A 1 89 ? 14.993 3.452 -3.935 1.00 83.50 89 GLY A C 1
ATOM 667 O O . GLY A 1 89 ? 14.972 3.784 -5.116 1.00 83.50 89 GLY A O 1
ATOM 668 N N . GLN A 1 90 ? 13.947 2.849 -3.356 1.00 88.62 90 GLN A N 1
ATOM 669 C CA . GLN A 1 90 ? 12.684 2.684 -4.073 1.00 88.62 90 GLN A CA 1
ATOM 670 C C . GLN A 1 90 ? 11.975 4.028 -4.289 1.00 88.62 90 GLN A C 1
ATOM 672 O O . GLN A 1 90 ? 11.916 4.878 -3.398 1.00 88.62 90 GLN A O 1
ATOM 677 N N . LEU A 1 91 ? 11.412 4.208 -5.484 1.00 89.81 91 LEU A N 1
ATOM 678 C CA . LEU A 1 91 ? 10.754 5.449 -5.876 1.00 89.81 91 LEU A CA 1
ATOM 679 C C . LEU A 1 91 ? 9.403 5.587 -5.163 1.00 89.81 91 LEU A C 1
ATOM 681 O O . LEU A 1 91 ? 8.554 4.698 -5.239 1.00 89.81 91 LEU A O 1
ATOM 685 N N . LYS A 1 92 ? 9.172 6.735 -4.509 1.00 91.44 92 LYS A N 1
ATOM 686 C CA . LYS A 1 92 ? 7.953 7.003 -3.716 1.00 91.44 92 LYS A CA 1
ATOM 687 C C . LYS A 1 92 ? 6.675 6.751 -4.519 1.00 91.44 92 LYS A C 1
ATOM 689 O O . LYS A 1 92 ? 5.802 6.022 -4.066 1.00 91.44 92 LYS A O 1
ATOM 694 N N . GLN A 1 93 ? 6.609 7.279 -5.744 1.00 90.56 93 GLN A N 1
ATOM 695 C CA . GLN A 1 93 ? 5.451 7.096 -6.625 1.00 90.56 93 GLN A CA 1
ATOM 696 C C . GLN A 1 93 ? 5.248 5.634 -7.058 1.00 90.56 93 GLN A C 1
ATOM 698 O O . GLN A 1 93 ? 4.110 5.217 -7.262 1.00 90.56 93 GLN A O 1
ATOM 703 N N . ALA A 1 94 ? 6.320 4.842 -7.168 1.00 92.56 94 ALA A N 1
ATOM 704 C CA . ALA A 1 94 ? 6.206 3.421 -7.487 1.00 92.56 94 ALA A CA 1
ATOM 705 C C . ALA A 1 94 ? 5.610 2.634 -6.305 1.00 92.56 94 ALA A C 1
ATOM 707 O O . ALA A 1 94 ? 4.738 1.793 -6.510 1.00 92.56 94 ALA A O 1
ATOM 708 N N . ILE A 1 95 ? 5.995 2.972 -5.064 1.00 93.31 95 ILE A N 1
ATOM 709 C CA . ILE A 1 95 ? 5.381 2.417 -3.844 1.00 93.31 95 ILE A CA 1
ATOM 710 C C . ILE A 1 95 ? 3.903 2.809 -3.758 1.00 93.31 95 ILE A C 1
ATOM 712 O O . ILE A 1 95 ? 3.073 1.945 -3.494 1.00 93.31 95 ILE A O 1
ATOM 716 N N . THR A 1 96 ? 3.559 4.078 -4.001 1.00 93.25 96 THR A N 1
ATOM 717 C CA . THR A 1 96 ? 2.159 4.533 -3.991 1.00 93.25 96 THR A CA 1
ATOM 718 C C . THR A 1 96 ? 1.312 3.730 -4.977 1.00 93.25 96 THR A C 1
ATOM 720 O O . THR A 1 96 ? 0.282 3.187 -4.590 1.00 93.25 96 THR A O 1
ATOM 723 N N . LYS A 1 97 ? 1.776 3.574 -6.226 1.00 94.56 97 LYS A N 1
ATOM 724 C CA . LYS A 1 97 ? 1.073 2.770 -7.239 1.00 94.56 97 LYS A CA 1
ATOM 725 C C . LYS A 1 97 ? 0.925 1.308 -6.821 1.00 94.56 97 LYS A C 1
ATOM 727 O O . LYS A 1 97 ? -0.151 0.745 -6.981 1.00 94.56 97 LYS A O 1
ATOM 732 N N . MET A 1 98 ? 1.975 0.709 -6.258 1.00 95.44 98 MET A N 1
ATOM 733 C CA . MET A 1 98 ? 1.921 -0.658 -5.733 1.00 95.44 98 MET A CA 1
ATOM 734 C C . MET A 1 98 ? 0.837 -0.803 -4.661 1.00 95.44 98 MET A C 1
ATOM 736 O O . MET A 1 98 ? -0.007 -1.684 -4.765 1.00 95.44 98 MET A O 1
ATOM 740 N N . VAL A 1 99 ? 0.838 0.079 -3.657 1.00 95.19 99 VAL A N 1
ATOM 741 C CA . VAL A 1 99 ? -0.135 0.058 -2.554 1.00 95.19 99 VAL A CA 1
ATOM 742 C C . VAL A 1 99 ? -1.558 0.211 -3.087 1.00 95.19 99 VAL A C 1
ATOM 744 O O . VAL A 1 99 ? -2.424 -0.574 -2.717 1.00 95.19 99 VAL A O 1
ATOM 747 N N . GLN A 1 100 ? -1.797 1.158 -3.997 1.00 94.19 100 GLN A N 1
ATOM 748 C CA . GLN A 1 100 ? -3.116 1.382 -4.597 1.00 94.19 100 GLN A CA 1
ATOM 749 C C . GLN A 1 100 ? -3.627 0.159 -5.373 1.00 94.19 100 GLN A C 1
ATOM 751 O O . GLN A 1 100 ? -4.797 -0.202 -5.251 1.00 94.19 100 GLN A O 1
ATOM 756 N N . VAL A 1 101 ? -2.754 -0.514 -6.130 1.00 95.25 101 VAL A N 1
ATOM 757 C CA . VAL A 1 101 ? -3.114 -1.743 -6.852 1.00 95.25 101 VAL A CA 1
ATOM 758 C C . VAL A 1 101 ? -3.420 -2.881 -5.878 1.00 95.25 101 VAL A C 1
ATOM 760 O O . VAL A 1 101 ? -4.461 -3.519 -6.003 1.00 95.25 101 VAL A O 1
ATOM 763 N N . VAL A 1 102 ? -2.595 -3.094 -4.853 1.00 94.56 102 VAL A N 1
ATOM 764 C CA . VAL A 1 102 ? -2.842 -4.153 -3.856 1.00 94.56 102 VAL A CA 1
ATOM 765 C C . VAL A 1 102 ? -4.119 -3.877 -3.056 1.00 94.56 102 VAL A C 1
ATOM 767 O O . VAL A 1 102 ? -4.863 -4.805 -2.752 1.00 94.56 102 VAL A O 1
ATOM 770 N N . MET A 1 103 ? -4.437 -2.609 -2.775 1.00 93.62 103 MET A N 1
ATOM 771 C CA . MET A 1 103 ? -5.720 -2.231 -2.177 1.00 93.62 103 MET A CA 1
ATOM 772 C C . MET A 1 103 ? -6.912 -2.629 -3.053 1.00 93.62 103 MET A C 1
ATOM 774 O O . MET A 1 103 ? -7.924 -3.070 -2.514 1.00 93.62 103 MET A O 1
ATOM 778 N N . SER A 1 104 ? -6.797 -2.509 -4.381 1.00 94.44 104 SER A N 1
ATOM 779 C CA . SER A 1 104 ? -7.855 -2.943 -5.306 1.00 94.44 104 SER A CA 1
ATOM 780 C C . SER A 1 104 ? -8.051 -4.460 -5.316 1.00 94.44 104 SER A C 1
ATOM 782 O O . SER A 1 104 ? -9.150 -4.932 -5.579 1.00 94.44 104 SER A O 1
ATOM 784 N N . PHE A 1 105 ? -7.021 -5.231 -4.954 1.00 92.75 105 PHE A N 1
ATOM 785 C CA . PHE A 1 105 ? -7.121 -6.687 -4.871 1.00 92.75 105 PHE A CA 1
ATOM 786 C C . PHE A 1 105 ? -7.887 -7.158 -3.634 1.00 92.75 105 PHE A C 1
ATOM 788 O O . PHE A 1 105 ? -8.371 -8.280 -3.633 1.00 92.75 105 PHE A O 1
ATOM 795 N N . LEU A 1 106 ? -8.052 -6.331 -2.594 1.00 91.12 106 LEU A N 1
ATOM 796 C CA . LEU A 1 106 ? -8.678 -6.746 -1.327 1.00 91.12 106 LEU A CA 1
ATOM 797 C C . LEU A 1 106 ? -10.114 -7.284 -1.475 1.00 91.12 106 LEU A C 1
ATOM 799 O O . LEU A 1 106 ? -10.597 -7.977 -0.575 1.00 91.12 106 LEU A O 1
ATOM 803 N N . GLU A 1 107 ? -10.813 -6.943 -2.557 1.00 88.06 107 GLU A N 1
ATOM 804 C CA . GLU A 1 107 ? -12.145 -7.474 -2.875 1.00 88.06 107 GLU A CA 1
ATOM 805 C C . GLU A 1 107 ? -12.091 -8.871 -3.513 1.00 88.06 107 GLU A C 1
ATOM 807 O O . GLU A 1 107 ? -12.992 -9.671 -3.281 1.00 88.06 107 GLU A O 1
ATOM 812 N N . ASP A 1 108 ? -10.996 -9.199 -4.201 1.00 89.94 108 ASP A N 1
ATOM 813 C CA . ASP A 1 108 ? -10.744 -10.490 -4.857 1.00 89.94 108 ASP A CA 1
ATOM 814 C C . ASP A 1 108 ? -10.129 -11.540 -3.910 1.00 89.94 108 ASP A C 1
ATOM 816 O O . ASP A 1 108 ? -9.731 -12.626 -4.341 1.00 89.94 108 ASP A O 1
ATOM 820 N N . ALA A 1 109 ? -9.983 -11.219 -2.622 1.00 88.38 109 ALA A N 1
ATOM 821 C CA . ALA A 1 109 ? -9.361 -12.114 -1.654 1.00 88.38 109 ALA A CA 1
ATOM 822 C C . ALA A 1 109 ? -10.170 -13.420 -1.491 1.00 88.38 109 ALA A C 1
ATOM 824 O O . ALA A 1 109 ? -11.376 -13.364 -1.241 1.00 88.38 109 ALA A O 1
ATOM 825 N N . PRO A 1 110 ? -9.528 -14.605 -1.563 1.00 87.62 110 PRO A N 1
ATOM 826 C CA . PRO A 1 110 ? -10.217 -15.897 -1.552 1.00 87.62 110 PRO A CA 1
ATOM 827 C C . PRO A 1 110 ? -10.792 -16.250 -0.178 1.00 87.62 110 PRO A C 1
ATOM 829 O O . PRO A 1 110 ? -11.688 -17.085 -0.075 1.00 87.62 110 PRO A O 1
ATOM 832 N N . SER A 1 111 ? -10.269 -15.642 0.888 1.00 89.81 111 SER A N 1
ATOM 833 C CA . SER A 1 111 ? -10.719 -15.859 2.258 1.00 89.81 111 SER A CA 1
ATOM 834 C C . SER A 1 111 ? -10.636 -14.566 3.080 1.00 89.81 111 SER A C 1
ATOM 836 O O . SER A 1 111 ? -9.811 -13.690 2.789 1.00 89.81 111 SER A O 1
ATOM 838 N N . PRO A 1 112 ? -11.458 -14.433 4.140 1.00 87.44 112 PRO A N 1
ATOM 839 C CA . PRO A 1 112 ? -11.363 -13.305 5.067 1.00 87.44 112 PRO A CA 1
ATOM 840 C C . PRO A 1 112 ? -9.996 -13.239 5.764 1.00 87.44 112 PRO A C 1
ATOM 842 O O . PRO A 1 112 ? -9.508 -12.147 6.041 1.00 87.44 112 PRO A O 1
ATOM 845 N N . GLU A 1 113 ? -9.349 -14.382 6.000 1.00 89.00 113 GLU A N 1
ATOM 846 C CA . GLU A 1 113 ? -8.006 -14.456 6.586 1.00 89.00 113 GLU A CA 1
ATOM 847 C C . GLU A 1 113 ? -6.938 -13.883 5.648 1.00 89.00 113 GLU A C 1
ATOM 849 O O . GLU A 1 113 ? -6.121 -13.067 6.075 1.00 89.00 113 GLU A O 1
ATOM 854 N N . ALA A 1 114 ? -6.978 -14.239 4.357 1.00 91.25 114 ALA A N 1
ATOM 855 C CA . ALA A 1 114 ? -6.074 -13.676 3.356 1.00 91.25 114 ALA A CA 1
ATOM 856 C C . ALA A 1 114 ? -6.263 -12.157 3.245 1.00 91.25 114 ALA A C 1
ATOM 858 O O . ALA A 1 114 ? -5.289 -11.404 3.252 1.00 91.25 114 ALA A O 1
ATOM 859 N N . LYS A 1 115 ? -7.524 -11.698 3.245 1.00 92.50 115 LYS A N 1
ATOM 860 C CA . LYS A 1 115 ? -7.863 -10.270 3.242 1.00 92.50 115 LYS A CA 1
ATOM 861 C C . LYS A 1 115 ? -7.280 -9.540 4.454 1.00 92.50 115 LYS A C 1
ATOM 863 O O . LYS A 1 115 ? -6.668 -8.487 4.288 1.00 92.50 115 LYS A O 1
ATOM 868 N N . LEU A 1 116 ? -7.444 -10.095 5.656 1.00 92.56 116 LEU A N 1
ATOM 869 C CA . LEU A 1 116 ? -6.898 -9.528 6.893 1.00 92.56 116 LEU A CA 1
ATOM 870 C C . LEU A 1 116 ? -5.367 -9.468 6.862 1.00 92.56 116 LEU A C 1
ATOM 872 O O . LEU A 1 116 ? -4.802 -8.410 7.128 1.00 92.56 116 LEU A O 1
ATOM 876 N N . SER A 1 117 ? -4.703 -10.551 6.453 1.00 94.62 117 SER A N 1
ATOM 877 C CA . SER A 1 117 ? -3.239 -10.607 6.355 1.00 94.62 117 SER A CA 1
ATOM 878 C C . SER A 1 117 ? -2.677 -9.567 5.374 1.00 94.62 117 SER A C 1
ATOM 880 O O . SER A 1 117 ? -1.689 -8.884 5.667 1.00 94.62 117 SER A O 1
ATOM 882 N N . THR A 1 118 ? -3.327 -9.374 4.223 1.00 94.62 118 THR A N 1
ATOM 883 C CA . THR A 1 118 ? -2.922 -8.338 3.262 1.00 94.62 118 THR A CA 1
ATOM 884 C C . THR A 1 118 ? -3.195 -6.933 3.785 1.00 94.62 118 THR A C 1
ATOM 886 O O . THR A 1 118 ? -2.362 -6.047 3.598 1.00 94.62 118 THR A O 1
ATOM 889 N N . ILE A 1 119 ? -4.301 -6.711 4.500 1.00 94.81 119 ILE A N 1
ATOM 890 C CA . ILE A 1 119 ? -4.579 -5.429 5.162 1.00 94.81 119 ILE A CA 1
ATOM 891 C C . ILE A 1 119 ? -3.505 -5.099 6.207 1.00 94.81 119 ILE A C 1
ATOM 893 O O . ILE A 1 119 ? -3.000 -3.976 6.228 1.00 94.81 119 ILE A O 1
ATOM 897 N N . GLU A 1 120 ? -3.115 -6.058 7.044 1.00 93.44 120 GLU A N 1
ATOM 898 C CA . GLU A 1 120 ? -2.039 -5.874 8.024 1.00 93.44 120 GLU A CA 1
ATOM 899 C C . GLU A 1 120 ? -0.710 -5.549 7.341 1.00 93.44 120 GLU A C 1
ATOM 901 O O . GLU A 1 120 ? -0.051 -4.572 7.701 1.00 93.44 120 GLU A O 1
ATOM 906 N N . THR A 1 121 ? -0.375 -6.282 6.277 1.00 95.44 121 THR A N 1
ATOM 907 C CA . THR A 1 121 ? 0.812 -6.007 5.459 1.00 95.44 121 THR A CA 1
ATOM 908 C C . THR A 1 121 ? 0.780 -4.580 4.905 1.00 95.44 121 THR A C 1
ATOM 910 O O . THR A 1 121 ? 1.766 -3.848 5.013 1.00 95.44 121 THR A O 1
ATOM 913 N N . LEU A 1 122 ? -0.363 -4.137 4.370 1.00 94.81 122 LEU A N 1
ATOM 914 C CA . LEU A 1 122 ? -0.555 -2.775 3.872 1.00 94.81 122 LEU A CA 1
ATOM 915 C C . LEU A 1 122 ? -0.395 -1.715 4.978 1.00 94.81 122 LEU A C 1
ATOM 917 O O . LEU A 1 122 ? 0.219 -0.670 4.741 1.00 94.81 122 LEU A O 1
ATOM 921 N N . ARG A 1 123 ? -0.879 -1.972 6.200 1.00 92.81 123 ARG A N 1
ATOM 922 C CA . ARG A 1 123 ? -0.671 -1.073 7.352 1.00 92.81 123 ARG A CA 1
ATOM 923 C C . ARG A 1 123 ? 0.809 -0.965 7.717 1.00 92.81 123 ARG A C 1
ATOM 925 O O . ARG A 1 123 ? 1.291 0.150 7.910 1.00 92.81 123 ARG A O 1
ATOM 932 N N . THR A 1 124 ? 1.540 -2.081 7.733 1.00 93.44 124 THR A N 1
ATOM 933 C CA . THR A 1 124 ? 2.985 -2.096 8.005 1.00 93.44 124 THR A CA 1
ATOM 934 C C . THR A 1 124 ? 3.776 -1.352 6.931 1.00 93.44 124 THR A C 1
ATOM 936 O O . THR A 1 124 ? 4.640 -0.537 7.246 1.00 93.44 124 THR A O 1
ATOM 939 N N . VAL A 1 125 ? 3.496 -1.577 5.641 1.00 93.44 125 VAL A N 1
ATOM 940 C CA . VAL A 1 125 ? 4.277 -0.928 4.570 1.00 93.44 125 VAL A CA 1
ATOM 941 C C . VAL A 1 125 ? 3.986 0.558 4.417 1.0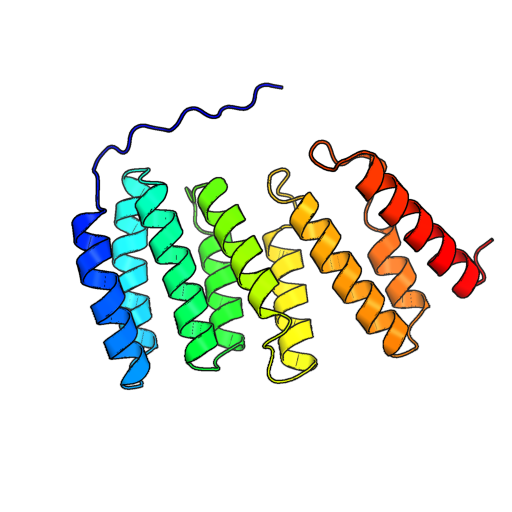0 93.44 125 VAL A C 1
ATOM 943 O O . VAL A 1 125 ? 4.828 1.260 3.855 1.00 93.44 125 VAL A O 1
ATOM 946 N N . THR A 1 126 ? 2.827 1.037 4.874 1.00 92.19 126 THR A N 1
ATOM 947 C CA . THR A 1 126 ? 2.441 2.459 4.840 1.00 92.19 126 THR A CA 1
ATOM 948 C C . THR A 1 126 ? 2.829 3.216 6.114 1.00 92.19 126 THR A C 1
ATOM 950 O O . THR A 1 126 ? 2.673 4.435 6.185 1.00 92.19 126 THR A O 1
ATOM 953 N N . GLU A 1 127 ? 3.375 2.529 7.118 1.00 88.56 127 GLU A N 1
ATOM 954 C CA . GLU A 1 127 ? 3.800 3.135 8.377 1.00 88.56 127 GLU A CA 1
ATOM 955 C C . GLU A 1 127 ? 4.956 4.119 8.212 1.00 88.56 127 GLU A C 1
ATOM 957 O O . GLU A 1 127 ? 5.939 3.849 7.523 1.00 88.56 127 GLU A O 1
ATOM 962 N N . GLY A 1 128 ? 4.813 5.302 8.820 1.00 85.44 128 GLY A N 1
ATOM 963 C CA . GLY A 1 128 ? 5.814 6.369 8.773 1.00 85.44 128 GLY A CA 1
ATOM 964 C C . GLY A 1 128 ? 5.999 7.033 7.401 1.00 85.44 128 GLY A C 1
ATOM 965 O O . GLY A 1 128 ? 6.896 7.862 7.242 1.00 85.44 128 GLY A O 1
ATOM 966 N N . LYS A 1 129 ? 5.178 6.703 6.392 1.00 89.19 129 LYS A N 1
ATOM 967 C CA . LYS A 1 129 ? 5.315 7.223 5.022 1.00 89.19 129 LYS A CA 1
ATOM 968 C C . LYS A 1 129 ? 4.242 8.265 4.705 1.00 89.19 129 LYS A C 1
ATOM 970 O O . LYS A 1 129 ? 3.141 7.930 4.287 1.00 89.19 129 LYS A O 1
ATOM 975 N N . ILE A 1 130 ? 4.617 9.543 4.796 1.00 87.81 130 ILE A N 1
ATOM 976 C CA . ILE A 1 130 ? 3.728 10.698 4.538 1.00 87.81 130 ILE A CA 1
ATOM 977 C C . ILE A 1 130 ? 3.056 10.624 3.153 1.00 87.81 130 ILE A C 1
ATOM 979 O O . ILE A 1 130 ? 1.904 10.997 2.989 1.00 87.81 130 ILE A O 1
ATOM 983 N N . PHE A 1 131 ? 3.754 10.108 2.139 1.00 88.56 131 PHE A N 1
ATOM 984 C CA . PHE A 1 131 ? 3.258 10.056 0.757 1.00 88.56 131 PHE A CA 1
ATOM 985 C C . PHE A 1 131 ? 2.225 8.943 0.480 1.00 88.56 131 PHE A C 1
ATOM 987 O O . PHE A 1 131 ? 1.754 8.842 -0.650 1.00 88.56 131 PHE A O 1
ATOM 994 N N . VAL A 1 132 ? 1.912 8.102 1.473 1.00 92.81 132 VAL A N 1
ATOM 995 C CA . VAL A 1 132 ? 0.846 7.079 1.424 1.00 92.81 132 VAL A CA 1
ATOM 996 C C . VAL A 1 132 ? -0.047 7.130 2.675 1.00 92.81 132 VAL A C 1
ATOM 998 O O . VAL A 1 132 ? -0.641 6.130 3.080 1.00 92.81 132 VAL A O 1
ATOM 1001 N N . GLU A 1 133 ? -0.124 8.293 3.334 1.00 90.75 133 GLU A N 1
ATOM 1002 C CA . GLU A 1 133 ? -0.923 8.469 4.557 1.00 90.75 133 GLU A CA 1
ATOM 1003 C C . GLU A 1 133 ? -2.434 8.304 4.299 1.00 90.75 133 GLU A C 1
ATOM 1005 O O . GLU A 1 133 ? -3.152 7.749 5.131 1.00 90.75 133 GLU A O 1
ATOM 1010 N N . VAL A 1 134 ? -2.916 8.708 3.116 1.00 91.62 134 VAL A N 1
ATOM 1011 C CA . VAL A 1 134 ? -4.324 8.547 2.713 1.00 91.62 134 VAL A CA 1
ATOM 1012 C C . VAL A 1 134 ? -4.655 7.072 2.497 1.00 91.62 134 VAL A C 1
ATOM 1014 O O . VAL A 1 134 ? -5.675 6.582 2.982 1.00 91.62 134 VAL A O 1
ATOM 1017 N N . GLU A 1 135 ? -3.782 6.338 1.810 1.00 93.31 135 GLU A N 1
ATOM 1018 C CA . GLU A 1 135 ? -3.909 4.897 1.614 1.00 93.31 135 GLU A CA 1
ATOM 1019 C C . GLU A 1 135 ? -3.911 4.158 2.958 1.00 93.31 135 GLU A C 1
ATOM 1021 O O . GLU A 1 135 ? -4.779 3.312 3.183 1.00 93.31 135 GLU A O 1
ATOM 1026 N N . ARG A 1 136 ? -3.022 4.532 3.892 1.00 93.00 136 ARG A N 1
ATOM 1027 C CA . ARG A 1 136 ? -3.013 3.991 5.264 1.00 93.00 136 ARG A CA 1
ATOM 1028 C C . ARG A 1 136 ? -4.358 4.190 5.954 1.00 93.00 136 ARG A C 1
ATOM 1030 O O . ARG A 1 136 ? -4.896 3.238 6.524 1.00 93.00 136 ARG A O 1
ATOM 1037 N N . ALA A 1 137 ? -4.905 5.404 5.900 1.00 93.31 137 ALA A N 1
ATOM 1038 C CA . ALA A 1 137 ? -6.190 5.721 6.514 1.00 93.31 137 ALA A CA 1
ATOM 1039 C C . ALA A 1 137 ? -7.312 4.831 5.966 1.00 93.31 137 ALA A C 1
ATOM 1041 O O . ALA A 1 137 ? -8.049 4.200 6.723 1.00 93.31 137 ALA A O 1
ATOM 1042 N N . ARG A 1 138 ? -7.395 4.712 4.638 1.00 93.88 138 ARG A N 1
ATOM 1043 C CA . ARG A 1 138 ? -8.416 3.909 3.950 1.00 93.88 138 ARG A CA 1
ATOM 1044 C C . ARG A 1 138 ? -8.319 2.424 4.288 1.00 93.88 138 ARG A C 1
ATOM 1046 O O . ARG A 1 138 ? -9.338 1.814 4.593 1.00 93.88 138 ARG A O 1
ATOM 1053 N N . VAL A 1 139 ? -7.115 1.851 4.283 1.00 94.56 139 VAL A N 1
ATOM 1054 C CA . VAL A 1 139 ? -6.896 0.442 4.660 1.00 94.56 139 VAL A CA 1
ATOM 1055 C C . VAL A 1 139 ? -7.274 0.194 6.122 1.00 94.56 139 VAL A C 1
ATOM 1057 O O . VAL A 1 139 ? -7.889 -0.820 6.448 1.00 94.56 139 VAL A O 1
ATOM 1060 N N . THR A 1 140 ? -6.956 1.137 7.006 1.00 94.06 140 THR A N 1
ATOM 1061 C CA . THR A 1 140 ? -7.269 1.024 8.437 1.00 94.06 140 THR A CA 1
ATOM 1062 C C . THR A 1 140 ? -8.773 1.123 8.689 1.00 94.06 140 THR A C 1
ATOM 1064 O O . THR A 1 140 ? -9.308 0.357 9.486 1.00 94.06 140 THR A O 1
ATOM 1067 N N . ARG A 1 141 ? -9.486 1.978 7.943 1.00 94.12 141 ARG A N 1
ATOM 1068 C CA . ARG A 1 141 ? -10.955 2.019 7.946 1.00 94.12 141 ARG A CA 1
ATOM 1069 C C . ARG A 1 141 ? -11.572 0.689 7.525 1.00 94.12 141 ARG A C 1
ATOM 1071 O O . ARG A 1 141 ? -12.541 0.247 8.136 1.00 94.12 141 ARG A O 1
ATOM 1078 N N . ILE A 1 142 ? -11.017 0.026 6.508 1.00 93.62 142 ILE A N 1
ATOM 1079 C CA . ILE A 1 142 ? -11.482 -1.309 6.098 1.00 93.62 142 ILE A CA 1
ATOM 1080 C C . ILE A 1 142 ? -11.274 -2.316 7.238 1.00 93.62 142 ILE A C 1
ATOM 1082 O O . ILE A 1 142 ? -12.192 -3.071 7.548 1.00 93.62 142 ILE A O 1
ATOM 1086 N N . LEU A 1 143 ? -10.111 -2.302 7.900 1.00 93.56 143 LEU A N 1
ATOM 1087 C CA . LEU A 1 143 ? -9.837 -3.182 9.041 1.00 93.56 143 LEU A CA 1
ATOM 1088 C C . LEU A 1 143 ? -10.814 -2.958 10.203 1.00 93.56 143 LEU A C 1
ATOM 1090 O O . LEU A 1 143 ? -11.371 -3.922 10.724 1.00 93.56 143 LEU A O 1
ATOM 1094 N N . SER A 1 144 ? -11.032 -1.696 10.583 1.00 94.56 144 SER A N 1
ATOM 1095 C CA . SER A 1 144 ? -11.976 -1.322 11.640 1.00 94.56 144 SER A CA 1
ATOM 1096 C C . SER A 1 144 ? -13.388 -1.818 11.314 1.00 94.56 144 SER A C 1
ATOM 1098 O O . SER A 1 144 ? -14.017 -2.481 12.136 1.00 94.56 144 SER A O 1
ATOM 1100 N N . ASN A 1 145 ? -13.846 -1.636 10.072 1.00 93.25 145 ASN A N 1
ATOM 1101 C CA . ASN A 1 145 ? -15.149 -2.134 9.634 1.00 93.25 145 ASN A CA 1
ATOM 1102 C C . ASN A 1 145 ? -15.258 -3.667 9.675 1.00 93.25 145 ASN A C 1
ATOM 1104 O O . ASN A 1 145 ? -16.298 -4.186 10.075 1.00 93.25 145 ASN A O 1
ATOM 1108 N N . ILE A 1 146 ? -14.197 -4.403 9.325 1.00 92.12 146 ILE A N 1
ATOM 1109 C CA . ILE A 1 146 ? -14.182 -5.869 9.460 1.00 92.12 146 ILE A CA 1
ATOM 1110 C C . ILE A 1 146 ? -14.311 -6.277 10.936 1.00 92.12 146 ILE A C 1
ATOM 1112 O O . ILE A 1 146 ? -15.102 -7.162 11.253 1.00 92.12 146 ILE A O 1
ATOM 1116 N N . LYS A 1 147 ? -13.584 -5.619 11.848 1.00 92.44 147 LYS A N 1
ATOM 1117 C CA . LYS A 1 147 ? -13.671 -5.890 13.295 1.00 92.44 147 LYS A CA 1
ATOM 1118 C C . LYS A 1 147 ? -15.050 -5.568 13.862 1.00 92.44 147 LYS A C 1
ATOM 1120 O O . LYS A 1 147 ? -15.624 -6.388 14.575 1.00 92.44 147 LYS A O 1
ATOM 1125 N N . ARG A 1 148 ? -15.636 -4.449 13.435 1.00 92.19 148 ARG A N 1
ATOM 1126 C CA . ARG A 1 148 ? -17.005 -4.061 13.785 1.00 92.19 148 ARG A CA 1
ATOM 1127 C C . ARG A 1 148 ? -18.022 -5.116 13.338 1.00 92.19 148 ARG A C 1
ATOM 1129 O O . ARG A 1 148 ? -18.878 -5.506 14.121 1.00 92.19 148 ARG A O 1
ATOM 1136 N N . GLN A 1 149 ? -17.898 -5.633 12.112 1.00 91.56 149 GLN A N 1
ATOM 1137 C CA . GLN A 1 149 ? -18.765 -6.703 11.588 1.00 91.56 149 GLN A CA 1
ATOM 1138 C C . GLN A 1 149 ? -18.592 -8.039 12.324 1.00 91.56 149 GLN A C 1
ATOM 1140 O O . GLN A 1 149 ? -19.539 -8.816 12.410 1.00 91.56 149 GLN A O 1
ATOM 1145 N N . GLN A 1 150 ? -17.406 -8.302 12.878 1.00 90.88 150 GLN A N 1
ATOM 1146 C CA . GL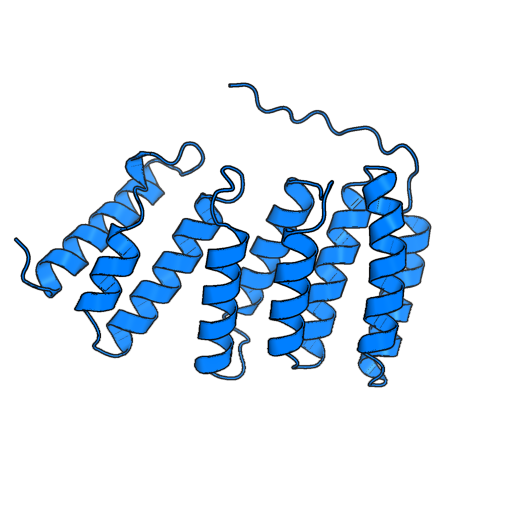N A 1 150 ? -17.139 -9.461 13.737 1.00 90.88 150 GLN A CA 1
ATOM 1147 C C . GLN A 1 150 ? -17.705 -9.297 15.161 1.00 90.88 150 GLN A C 1
ATOM 1149 O O . GLN A 1 150 ? -17.612 -10.227 15.958 1.00 90.88 150 GLN A O 1
ATOM 1154 N N . GLY A 1 151 ? -18.295 -8.140 15.486 1.00 92.06 151 GLY A N 1
ATOM 1155 C CA . GLY A 1 151 ? -18.814 -7.812 16.816 1.00 92.06 151 GLY A CA 1
ATOM 1156 C C . GLY A 1 151 ? -17.757 -7.273 17.784 1.00 92.06 151 GLY A C 1
ATOM 1157 O O . GLY A 1 151 ? -18.080 -6.973 18.931 1.00 92.06 151 GLY A O 1
ATOM 1158 N N . ASP A 1 152 ? -16.510 -7.110 17.336 1.00 94.19 152 ASP A N 1
ATOM 1159 C CA . ASP A 1 152 ? -15.416 -6.562 18.138 1.00 94.19 152 ASP A CA 1
ATOM 1160 C C . ASP A 1 152 ? -15.364 -5.034 17.992 1.00 94.19 152 ASP A C 1
ATOM 1162 O O . ASP A 1 152 ? -14.520 -4.462 17.296 1.00 94.19 152 ASP A O 1
ATOM 1166 N N . ILE A 1 153 ? -16.339 -4.372 18.622 1.00 94.00 153 ILE A N 1
ATOM 1167 C CA . ILE A 1 153 ? -16.477 -2.910 18.595 1.00 94.00 153 ILE A CA 1
ATOM 1168 C C . ILE A 1 153 ? -15.277 -2.239 19.268 1.00 94.00 153 ILE A C 1
ATOM 1170 O O . ILE A 1 153 ? -14.776 -1.247 18.755 1.00 94.00 153 ILE A O 1
ATOM 1174 N N . ALA A 1 154 ? -14.769 -2.803 20.368 1.00 94.25 154 ALA A N 1
ATOM 1175 C CA . ALA A 1 154 ? -13.633 -2.235 21.088 1.00 94.25 154 ALA A CA 1
ATOM 1176 C C . ALA A 1 154 ? -12.388 -2.151 20.194 1.00 94.25 154 ALA A C 1
ATOM 1178 O O . ALA A 1 154 ? -11.829 -1.065 20.037 1.00 94.25 154 ALA A O 1
ATOM 1179 N N . ALA A 1 155 ? -12.009 -3.253 19.534 1.00 93.69 155 ALA A N 1
ATOM 1180 C CA . ALA A 1 155 ? -10.876 -3.233 18.616 1.00 93.69 155 ALA A CA 1
ATOM 1181 C C . ALA A 1 155 ? -11.136 -2.340 17.396 1.00 93.69 155 ALA A C 1
ATOM 1183 O O . ALA A 1 155 ? -10.222 -1.663 16.928 1.00 93.69 155 ALA A O 1
ATOM 1184 N N . ALA A 1 156 ? -12.367 -2.314 16.872 1.00 93.69 156 ALA A N 1
ATOM 1185 C CA . ALA A 1 156 ? -12.726 -1.440 15.758 1.00 93.69 156 ALA A CA 1
ATOM 1186 C C . ALA A 1 156 ? -12.520 0.044 16.101 1.00 93.69 156 ALA A C 1
ATOM 1188 O O . ALA A 1 156 ? -11.927 0.773 15.296 1.00 93.69 156 ALA A O 1
ATOM 1189 N N . THR A 1 157 ? -12.972 0.468 17.285 1.00 93.88 157 THR A N 1
ATOM 1190 C CA . THR A 1 157 ? -12.801 1.831 17.800 1.00 93.88 157 THR A CA 1
ATOM 1191 C C . THR A 1 157 ? -11.328 2.147 18.011 1.00 93.88 157 THR A C 1
ATOM 1193 O O . THR A 1 157 ? -10.843 3.140 17.477 1.00 93.88 157 THR A O 1
ATOM 1196 N N . ASP A 1 158 ? -10.589 1.284 18.711 1.00 93.88 158 ASP A N 1
ATOM 1197 C CA . ASP A 1 158 ? -9.181 1.530 19.031 1.00 93.88 158 ASP A CA 1
ATOM 1198 C C . ASP A 1 158 ? -8.332 1.663 17.750 1.00 93.88 158 ASP A C 1
ATOM 1200 O O . ASP A 1 158 ? -7.540 2.595 17.620 1.00 93.88 158 ASP A O 1
ATOM 1204 N N . ILE A 1 159 ? -8.565 0.802 16.750 1.00 93.56 159 ILE A N 1
ATOM 1205 C CA . ILE A 1 159 ? -7.868 0.838 15.454 1.00 93.56 159 ILE A CA 1
ATOM 1206 C C . ILE A 1 159 ? -8.156 2.129 14.676 1.00 93.56 159 ILE A C 1
ATOM 1208 O O . ILE A 1 159 ? -7.245 2.684 14.056 1.00 93.56 159 ILE A O 1
ATOM 1212 N N . LEU A 1 160 ? -9.414 2.590 14.641 1.00 92.94 160 LEU A N 1
ATOM 1213 C CA . LEU A 1 160 ? -9.772 3.779 13.861 1.00 92.94 160 LEU A CA 1
ATOM 1214 C C . LEU A 1 160 ? -9.359 5.071 14.571 1.00 92.94 160 LEU A C 1
ATOM 1216 O O . LEU A 1 160 ? -8.912 6.005 13.907 1.00 92.94 160 LEU A O 1
ATOM 1220 N N . CYS A 1 161 ? -9.480 5.123 15.898 1.00 91.44 161 CYS A N 1
ATOM 1221 C CA . CYS A 1 161 ? -9.138 6.289 16.712 1.00 91.44 161 CYS A CA 1
ATOM 1222 C C . CYS A 1 161 ? -7.624 6.474 16.902 1.00 91.44 161 CYS A C 1
ATOM 1224 O O . CYS A 1 161 ? -7.184 7.587 17.178 1.00 91.44 161 CYS A O 1
ATOM 1226 N N . GLU A 1 162 ? -6.806 5.435 16.693 1.00 90.12 162 GLU A N 1
ATOM 1227 C CA . GLU A 1 162 ? -5.341 5.567 16.632 1.00 90.12 162 GLU A CA 1
ATOM 1228 C C . GLU A 1 162 ? -4.891 6.491 15.479 1.00 90.12 162 GLU A C 1
ATOM 1230 O O . GLU A 1 162 ? -3.829 7.118 15.534 1.00 90.12 162 GLU A O 1
ATOM 1235 N N . LEU A 1 163 ? -5.700 6.611 14.419 1.00 87.75 163 LEU A N 1
ATOM 1236 C CA . LEU A 1 163 ? -5.410 7.502 13.302 1.00 87.75 163 LEU A CA 1
ATOM 1237 C C . LEU A 1 163 ? -5.805 8.951 13.602 1.00 87.75 163 LEU A C 1
ATOM 1239 O O . LEU A 1 163 ? -6.980 9.312 13.583 1.00 87.75 163 LEU A O 1
ATOM 1243 N N . GLN A 1 164 ? -4.799 9.813 13.726 1.00 86.88 164 GLN A N 1
ATOM 1244 C CA . GLN A 1 164 ? -4.964 11.267 13.823 1.00 86.88 164 GLN A CA 1
ATOM 1245 C C . GLN A 1 164 ? -5.156 11.907 12.437 1.00 86.88 164 GLN A C 1
ATOM 1247 O O . GLN A 1 164 ? -4.299 12.649 11.941 1.00 86.88 164 GLN A O 1
ATOM 1252 N N . VAL A 1 165 ? -6.270 11.588 11.772 1.00 87.44 165 VAL A N 1
ATOM 1253 C CA . VAL A 1 165 ? -6.585 12.022 10.394 1.00 87.44 165 VAL A CA 1
ATOM 1254 C C . VAL A 1 165 ? -6.632 13.545 10.225 1.00 87.44 165 VAL A C 1
ATOM 1256 O O . VAL A 1 165 ? -6.403 14.072 9.132 1.00 87.44 165 VAL A O 1
ATOM 1259 N N . GLU A 1 166 ? -6.876 14.285 11.305 1.00 85.56 166 GLU A N 1
ATOM 1260 C CA . GLU A 1 166 ? -6.839 15.742 11.353 1.00 85.56 166 GLU A CA 1
ATOM 1261 C C . GLU A 1 166 ? -5.458 16.292 10.968 1.00 85.56 166 GLU A C 1
ATOM 1263 O O . GLU A 1 166 ? -5.375 17.321 10.285 1.00 85.56 166 GLU A O 1
ATOM 1268 N N . THR A 1 167 ? -4.390 15.555 11.289 1.00 85.88 167 THR A N 1
ATOM 1269 C CA . THR A 1 167 ? -2.998 15.939 11.015 1.00 85.88 167 THR A CA 1
ATOM 1270 C C . THR A 1 167 ? -2.558 15.662 9.575 1.00 85.88 167 THR A C 1
ATOM 1272 O O . THR A 1 167 ? -1.573 16.243 9.119 1.00 85.88 167 THR A O 1
ATOM 1275 N N . PHE A 1 168 ? -3.297 14.840 8.818 1.00 87.31 168 PHE A N 1
ATOM 1276 C CA . PHE A 1 168 ? -2.858 14.376 7.496 1.00 87.31 168 PHE A CA 1
ATOM 1277 C C . PHE A 1 168 ? -2.899 15.494 6.457 1.00 87.31 168 PHE A C 1
ATOM 1279 O O . PHE A 1 168 ? -3.950 16.072 6.175 1.00 87.31 168 PHE A O 1
ATOM 1286 N N . GLY A 1 169 ? -1.753 15.831 5.871 1.00 85.31 169 GLY A N 1
ATOM 1287 C CA . GLY A 1 169 ? -1.629 16.988 4.981 1.00 85.31 169 GLY A CA 1
ATOM 1288 C C . GLY A 1 169 ? -2.264 16.769 3.608 1.00 85.31 169 GLY A C 1
ATOM 1289 O O . GLY A 1 169 ? -2.780 17.710 3.008 1.00 85.31 169 GLY A O 1
ATOM 1290 N N . SER A 1 170 ? -2.238 15.530 3.118 1.00 84.38 170 SER A N 1
ATOM 1291 C CA . SER A 1 170 ? -2.700 15.165 1.773 1.00 84.38 170 SER A CA 1
ATOM 1292 C C . SER A 1 170 ? -4.170 14.732 1.698 1.00 84.38 170 SER A C 1
ATOM 1294 O O . SER A 1 170 ? -4.707 14.576 0.601 1.00 84.38 170 SER A O 1
ATOM 1296 N N . MET A 1 171 ? -4.849 14.583 2.840 1.00 89.81 171 MET A N 1
ATOM 1297 C CA . MET A 1 171 ? -6.256 14.179 2.889 1.00 89.81 171 MET A CA 1
ATOM 1298 C C . MET A 1 171 ? -7.203 15.373 2.695 1.00 89.81 171 MET A C 1
ATOM 1300 O O . MET A 1 171 ? -7.027 16.442 3.288 1.00 89.81 171 MET A O 1
ATOM 1304 N N . SER A 1 172 ? -8.254 15.183 1.889 1.00 91.81 172 SER A N 1
ATOM 1305 C CA . SER A 1 172 ? -9.264 16.224 1.665 1.00 91.81 172 SER A CA 1
ATOM 1306 C C . SER A 1 172 ? -10.033 16.545 2.951 1.00 91.81 172 SER A C 1
ATOM 1308 O O . SER A 1 172 ? -10.289 15.664 3.769 1.00 91.81 172 SER A O 1
ATOM 1310 N N . ARG A 1 173 ? -10.463 17.804 3.121 1.00 91.25 173 ARG A N 1
ATOM 1311 C CA . ARG A 1 173 ? -11.253 18.210 4.301 1.00 91.25 173 ARG A CA 1
ATOM 1312 C C . ARG A 1 173 ? -12.509 17.357 4.481 1.00 91.25 173 ARG A C 1
ATOM 1314 O O . ARG A 1 173 ? -12.836 17.005 5.602 1.00 91.25 173 ARG A O 1
ATOM 1321 N N . ARG A 1 174 ? -13.177 17.017 3.375 1.00 93.25 174 ARG A N 1
ATOM 1322 C CA . ARG A 1 174 ? -14.373 16.172 3.386 1.00 93.25 174 ARG A CA 1
ATOM 1323 C C . ARG A 1 174 ? -14.067 14.775 3.918 1.00 93.25 174 ARG A C 1
ATOM 1325 O O . ARG A 1 174 ? -14.743 14.327 4.831 1.00 93.25 174 ARG A O 1
ATOM 1332 N N . GLU A 1 175 ? -13.036 14.130 3.378 1.00 93.00 175 GLU A N 1
ATOM 1333 C CA . GLU A 1 175 ? -12.640 12.785 3.803 1.00 93.00 175 GLU A CA 1
ATOM 1334 C C . GLU A 1 175 ? -12.223 12.785 5.281 1.00 93.00 175 GLU A C 1
ATOM 1336 O O . GLU A 1 175 ? -12.680 11.933 6.032 1.00 93.00 175 GLU A O 1
ATOM 1341 N N . LYS A 1 176 ? -11.486 13.805 5.747 1.00 92.94 176 LYS A N 1
ATOM 1342 C CA . LYS A 1 176 ? -11.183 13.969 7.181 1.00 92.94 176 LYS A CA 1
ATOM 1343 C C . LYS A 1 176 ? -12.442 14.014 8.042 1.00 92.94 176 LYS A C 1
ATOM 1345 O O . LYS A 1 176 ? -12.511 13.329 9.054 1.00 92.94 176 LYS A O 1
ATOM 1350 N N . THR A 1 177 ? -13.433 14.817 7.652 1.00 94.12 177 THR A N 1
ATOM 1351 C CA . THR A 1 177 ? -14.701 14.903 8.386 1.00 94.12 177 THR A CA 1
ATOM 1352 C C . THR A 1 177 ? -15.425 13.559 8.404 1.00 94.12 177 THR A C 1
ATOM 1354 O O . THR A 1 177 ? -15.921 13.171 9.453 1.00 94.12 177 THR A O 1
ATOM 1357 N N . GLU A 1 178 ? -15.456 12.831 7.286 1.00 94.25 178 GLU A N 1
ATOM 1358 C CA . GLU A 1 178 ? -16.064 11.495 7.218 1.00 94.25 178 GLU A CA 1
ATOM 1359 C C . GLU A 1 178 ? -15.382 10.511 8.186 1.00 94.25 178 GLU A C 1
ATOM 1361 O O . GLU A 1 178 ? -16.077 9.821 8.928 1.00 94.25 178 GLU A O 1
ATOM 1366 N N . PHE A 1 179 ? -14.045 10.510 8.261 1.00 94.31 179 PHE A N 1
ATOM 1367 C CA . PHE A 1 179 ? -13.303 9.701 9.237 1.00 94.31 179 PHE A CA 1
ATOM 1368 C C . PHE A 1 179 ? -13.615 10.087 10.690 1.00 94.31 179 PHE A C 1
ATOM 1370 O O . PHE A 1 179 ? -13.853 9.208 11.513 1.00 94.31 179 PHE A O 1
ATOM 1377 N N . ILE A 1 180 ? -13.649 11.386 11.008 1.00 93.38 180 ILE A N 1
ATOM 1378 C CA . ILE A 1 180 ? -13.946 11.865 12.369 1.00 93.38 180 ILE A CA 1
ATOM 1379 C C . ILE A 1 180 ? -15.365 11.460 12.789 1.00 93.38 180 ILE A C 1
ATOM 1381 O O . ILE A 1 180 ? -15.578 11.021 13.916 1.00 93.38 180 ILE A O 1
ATOM 1385 N N . LEU A 1 181 ? -16.345 11.574 11.889 1.00 94.50 181 LEU A N 1
ATOM 1386 C CA . LEU A 1 181 ? -17.719 11.154 12.172 1.00 94.50 181 LEU A CA 1
ATOM 1387 C C . LEU A 1 181 ? -17.811 9.646 12.443 1.00 94.50 181 LEU A C 1
ATOM 1389 O O . LEU A 1 181 ? -18.552 9.234 13.332 1.00 94.50 181 LEU A O 1
ATOM 1393 N N . GLU A 1 182 ? -17.048 8.830 11.714 1.00 93.81 182 GLU A N 1
ATOM 1394 C CA . GLU A 1 182 ? -16.987 7.379 11.924 1.00 93.81 182 GLU A CA 1
ATOM 1395 C C . GLU A 1 182 ? -16.308 7.019 13.257 1.00 93.81 182 GLU A C 1
ATOM 1397 O O . GLU A 1 182 ? -16.809 6.157 13.977 1.00 93.81 182 GLU A O 1
ATOM 1402 N N . GLN A 1 183 ? -15.236 7.725 13.638 1.00 93.44 183 GLN A N 1
ATOM 1403 C CA . GLN A 1 183 ? -14.598 7.592 14.956 1.00 93.44 183 GLN A CA 1
ATOM 1404 C C . GLN A 1 183 ? -15.583 7.910 16.091 1.00 93.44 183 GLN A C 1
ATOM 1406 O O . GLN A 1 183 ? -15.726 7.120 17.020 1.00 93.44 183 GLN A O 1
ATOM 1411 N N . VAL A 1 184 ? -16.316 9.025 15.990 1.00 93.81 184 VAL A N 1
ATOM 1412 C CA . VAL A 1 184 ? -17.332 9.410 16.987 1.00 93.81 184 VAL A CA 1
ATOM 1413 C C . VAL A 1 184 ? -18.449 8.368 17.070 1.00 93.81 184 VAL A C 1
ATOM 1415 O O . VAL A 1 184 ? -18.844 7.987 18.170 1.00 93.81 184 VAL A O 1
ATOM 1418 N N . ALA A 1 185 ? -18.939 7.871 15.931 1.00 93.62 185 ALA A N 1
ATOM 1419 C CA . ALA A 1 185 ? -19.965 6.830 15.907 1.00 93.62 185 ALA A CA 1
ATOM 1420 C C . ALA A 1 185 ? -19.498 5.542 16.610 1.00 93.62 185 ALA A C 1
ATOM 1422 O O . ALA A 1 185 ? -20.246 4.968 17.398 1.00 93.62 185 ALA A O 1
ATOM 1423 N N . LEU A 1 186 ? -18.249 5.126 16.382 1.00 93.38 186 LEU A N 1
ATOM 1424 C CA . LEU A 1 186 ? -17.647 3.967 17.044 1.00 93.38 186 LEU A CA 1
ATOM 1425 C C . LEU A 1 186 ? -17.445 4.171 18.554 1.00 93.38 186 LEU A C 1
ATOM 1427 O O . LEU A 1 186 ? -17.661 3.233 19.322 1.00 93.38 186 LEU A O 1
ATOM 1431 N N . CYS A 1 187 ? -17.066 5.371 19.006 1.00 92.94 187 CYS A N 1
ATOM 1432 C CA . CYS A 1 187 ? -16.984 5.685 20.438 1.00 92.94 187 CYS A CA 1
ATOM 1433 C C . CYS A 1 187 ? -18.360 5.590 21.114 1.00 92.94 187 CYS A C 1
ATOM 1435 O O . CYS A 1 187 ? -18.492 4.942 22.152 1.00 92.94 187 CYS A O 1
ATOM 1437 N N . ILE A 1 188 ? -19.402 6.129 20.471 1.00 93.38 188 ILE A N 1
ATOM 1438 C CA . ILE A 1 188 ? -20.788 6.028 20.949 1.00 93.38 188 ILE A CA 1
ATOM 1439 C C . ILE A 1 188 ? -21.239 4.562 21.029 1.00 93.38 188 ILE A C 1
ATOM 1441 O O . ILE A 1 188 ? -21.810 4.153 22.037 1.00 93.38 188 ILE A O 1
ATOM 1445 N N . GLU A 1 189 ? -20.963 3.753 20.000 1.00 91.19 189 GLU A N 1
ATOM 1446 C CA . GLU A 1 189 ? -21.287 2.315 19.996 1.00 91.19 189 GLU A CA 1
ATOM 1447 C C . GLU A 1 189 ? -20.542 1.535 21.086 1.00 91.19 189 GLU A C 1
ATOM 1449 O O . GLU A 1 189 ? -21.098 0.599 21.661 1.00 91.19 189 GLU A O 1
ATOM 1454 N N . LYS A 1 190 ? -19.304 1.933 21.399 1.00 91.00 190 LYS A N 1
ATOM 1455 C CA . LYS A 1 190 ? -18.511 1.382 22.507 1.00 91.00 190 LYS A CA 1
ATOM 1456 C C . LYS A 1 190 ? -19.043 1.817 23.883 1.00 91.00 190 LYS A C 1
ATOM 1458 O O . LYS A 1 190 ? -18.787 1.132 24.871 1.00 91.00 190 LYS A O 1
ATOM 1463 N N . GLY A 1 191 ? -19.805 2.911 23.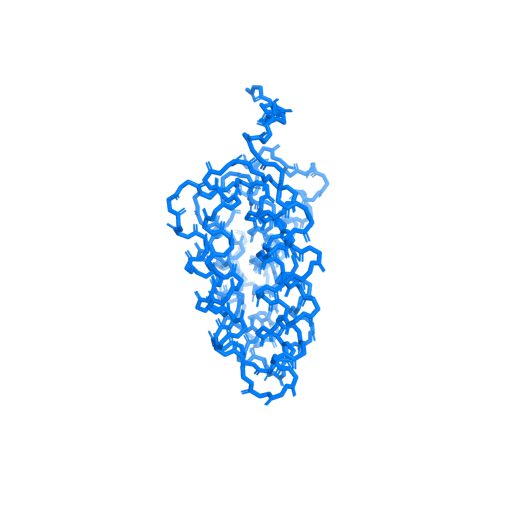948 1.00 88.69 191 GLY A N 1
ATOM 1464 C CA . GLY A 1 191 ? -20.298 3.518 25.187 1.00 88.69 191 GLY A CA 1
ATOM 1465 C C . GLY A 1 191 ? -19.328 4.519 25.828 1.00 88.69 191 GLY A C 1
ATOM 1466 O O . GLY A 1 191 ? -19.513 4.859 26.996 1.00 88.69 191 GLY A O 1
ATOM 1467 N N . ASP A 1 192 ? -18.323 4.981 25.077 1.00 85.06 192 ASP A N 1
ATOM 1468 C CA . ASP A 1 192 ? -17.401 6.056 25.460 1.00 85.06 192 ASP A CA 1
ATOM 1469 C C . ASP A 1 192 ? -17.980 7.401 24.969 1.00 85.06 192 ASP A C 1
ATOM 1471 O O . ASP A 1 192 ? -17.945 7.697 23.770 1.00 85.06 192 ASP A O 1
ATOM 1475 N N . TRP A 1 193 ? -18.556 8.182 25.893 1.00 73.44 193 TRP A N 1
ATOM 1476 C CA . TRP A 1 193 ? -19.277 9.443 25.635 1.00 73.44 193 TRP A CA 1
ATOM 1477 C C . TRP A 1 193 ? -18.424 10.696 25.844 1.00 73.44 193 TRP A C 1
ATOM 1479 O O . TRP A 1 193 ? -17.625 10.717 26.809 1.00 73.44 193 TRP A O 1
#

Sequence (193 aa):
MSSDGSILKADKDYTKEVDAALPAAHSLASSGQTQRALDQLLALEKQTRQASDLASTSRLIVAIVTICKDSGDWPLLNEQVLLLSKKHGQLKQAITKMVQVVMSFLEDAPSPEAKLSTIETLRTVTEGKIFVEVERARVTRILSNIKRQQGDIAAATDILCELQVETFGSMSRREKTEFILEQVALCIEKGDW